Protein AF-A0A9W5W7N1-F1 (afdb_monomer)

Sequence (192 aa):
IYFQFLADGRPEPLEGVFRHNEDDMLSLACLAIRFGLLLGGALGGSRLPYPREAEELLRTGLWLERMGNAGEAEALFERLCGSEPDASWCMPLAARDKKCGNWERAVLLWHKVALATERSPLASGEAHIELAIYYEHRAKDYGTALLHAERAMELALARNGLYRNDPKRRAVAEAIRKRTERLKKKTGRKLI

Solvent-accessible surface area (backbone atoms only — not comparable to full-atom values): 10426 Å² total; per-residue (Å²): 94,72,71,49,28,76,72,71,72,52,63,75,73,46,51,65,56,53,54,49,52,50,54,49,53,52,50,50,51,53,48,53,51,52,51,49,37,56,76,67,70,37,66,64,35,97,90,32,63,67,69,86,50,62,65,55,24,51,55,51,17,57,50,31,42,74,71,67,40,49,69,67,14,47,60,28,50,58,67,39,62,85,58,82,79,53,60,94,53,24,62,67,52,20,55,48,28,48,74,76,64,40,49,70,61,16,50,55,32,28,50,52,32,40,62,61,34,73,81,35,69,74,38,78,32,60,34,24,47,52,48,16,49,43,22,49,72,73,70,61,37,43,66,64,12,31,55,26,24,49,52,22,44,53,26,44,55,59,41,43,80,82,51,76,81,47,66,69,59,51,53,50,48,50,54,37,48,58,48,33,57,53,32,30,62,75,62,71,45,77,90,125

Nearest PDB structures (foldseek):
  4hot-assembly1_A  TM=5.008E-01  e=2.832E-02  Homo sapiens
  3uq3-assembly1_A  TM=5.994E-01  e=2.909E-01  Saccharomyces cerevisiae S288C
  8c6j-assembly1_S  TM=4.578E-01  e=1.275E-01  Homo sapiens
  6c6k-assembly2_B  TM=4.579E-01  e=2.174E-01  Homo sapiens

InterPro domains:
  IPR011990 Tetratricopeptide-like helical domain superfamily [G3DSA:1.25.40.10] (48-190)
  IPR011990 Tetratricopeptide-like helical domain superfamily [SSF48452] (50-156)

Organism: NCBI:txid1380763

Foldseek 3Di:
DVVVCVVPVDCVVCPVVVVVVVVVVVVVVVVVVLVVCLQVVVECHPVHDHDPDLQCLLVSLVVCVVVVNNVSSVVSVVVNVPPDDDLVCLQSVLVVCVVVVVNVSSLVSLVNNVVVCVVPLQDQLVSLQVQLVCCVPPVVPLVSSLVSLVVNLSSLVSNCVPCVPDPVSVVVNVVSVVSNVVSCVVVVNDDD

Structure (mmCIF, N/CA/C/O backbone):
data_AF-A0A9W5W7N1-F1
#
_entry.id   AF-A0A9W5W7N1-F1
#
loop_
_atom_site.group_PDB
_atom_site.id
_atom_site.type_symbol
_atom_site.label_atom_id
_atom_site.label_alt_id
_atom_site.label_comp_id
_atom_site.label_asym_id
_atom_site.label_entity_id
_atom_site.label_seq_id
_atom_site.pdbx_PDB_ins_code
_atom_site.Cartn_x
_atom_site.Cartn_y
_atom_site.Cartn_z
_atom_site.occupancy
_atom_site.B_iso_or_equiv
_atom_site.auth_seq_id
_atom_site.auth_comp_id
_atom_site.auth_asym_id
_atom_site.auth_atom_id
_atom_site.pdbx_PDB_model_num
ATOM 1 N N . ILE A 1 1 ? 36.676 5.229 -14.934 1.00 76.81 1 ILE A N 1
ATOM 2 C CA . ILE A 1 1 ? 36.328 4.987 -16.353 1.00 76.81 1 ILE A CA 1
ATOM 3 C C . ILE A 1 1 ? 36.356 6.291 -17.154 1.00 76.81 1 ILE A C 1
ATOM 5 O O . ILE A 1 1 ? 37.322 6.490 -17.869 1.00 76.81 1 ILE A O 1
ATOM 9 N N . TYR A 1 2 ? 35.415 7.230 -16.979 1.00 79.94 2 TYR A N 1
ATOM 10 C CA . TYR A 1 2 ? 35.414 8.492 -17.751 1.00 79.94 2 TYR A CA 1
ATOM 11 C C . TYR A 1 2 ? 36.680 9.353 -17.565 1.00 79.94 2 TYR A C 1
ATOM 13 O O . TYR A 1 2 ? 37.324 9.723 -18.538 1.00 79.94 2 TYR A O 1
ATOM 21 N N . PHE A 1 3 ? 37.113 9.592 -16.322 1.00 83.50 3 PHE A N 1
ATOM 22 C CA . PHE A 1 3 ? 38.366 10.319 -16.053 1.00 83.50 3 PHE A CA 1
ATOM 23 C C . PHE A 1 3 ? 39.628 9.573 -16.500 1.00 83.50 3 PHE A C 1
ATOM 25 O O . PHE A 1 3 ? 40.65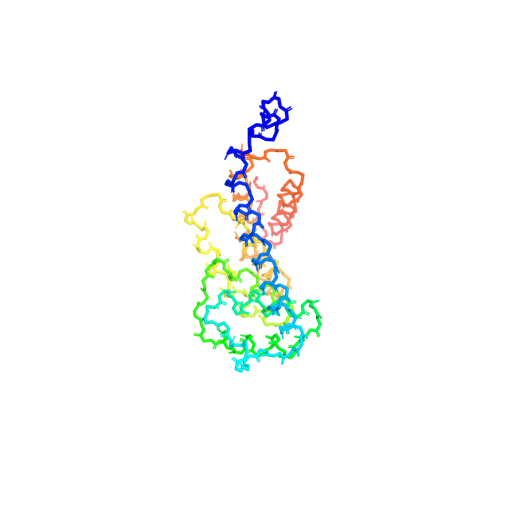4 10.201 -16.718 1.00 83.50 3 PHE A O 1
ATOM 32 N N . GLN A 1 4 ? 39.547 8.248 -16.636 1.00 80.12 4 GLN A N 1
ATOM 33 C CA . GLN A 1 4 ? 40.655 7.439 -17.134 1.00 80.12 4 GLN A CA 1
ATOM 34 C C . GLN A 1 4 ? 40.793 7.634 -18.645 1.00 80.12 4 GLN A C 1
ATOM 36 O O . GLN A 1 4 ? 41.858 8.041 -19.081 1.00 80.12 4 GLN A O 1
ATOM 41 N N . PHE A 1 5 ? 39.686 7.536 -19.390 1.00 83.69 5 PHE A N 1
ATOM 42 C CA . PHE A 1 5 ? 39.627 7.905 -20.808 1.00 83.69 5 PHE A CA 1
ATOM 43 C C . PHE A 1 5 ? 40.103 9.343 -21.071 1.00 83.69 5 PHE A C 1
ATOM 45 O O . PHE A 1 5 ? 40.870 9.574 -21.998 1.00 83.69 5 PHE A O 1
ATOM 52 N N . LEU A 1 6 ? 39.697 10.319 -20.248 1.00 85.12 6 LEU A N 1
ATOM 53 C CA . LEU A 1 6 ? 40.175 11.702 -20.392 1.00 85.12 6 LEU A CA 1
ATOM 54 C C . LEU A 1 6 ? 41.683 11.853 -20.140 1.00 85.12 6 LEU A C 1
ATOM 56 O O . LEU A 1 6 ? 42.286 12.796 -20.644 1.00 85.12 6 LEU A O 1
ATOM 60 N N . ALA A 1 7 ? 42.277 10.963 -19.343 1.00 85.00 7 ALA A N 1
ATOM 61 C CA . ALA A 1 7 ? 43.687 11.015 -18.983 1.00 85.00 7 ALA A CA 1
ATOM 62 C C . ALA A 1 7 ? 44.590 10.261 -19.972 1.00 85.00 7 ALA A C 1
ATOM 64 O O . ALA A 1 7 ? 45.691 10.728 -20.250 1.00 85.00 7 ALA A O 1
ATOM 65 N N . ASP A 1 8 ? 44.154 9.108 -20.491 1.00 88.81 8 ASP A N 1
ATOM 66 C CA . ASP A 1 8 ? 44.971 8.232 -21.344 1.00 88.81 8 ASP A CA 1
ATOM 67 C C . ASP A 1 8 ? 44.486 8.121 -22.802 1.00 88.81 8 ASP A C 1
ATOM 69 O O . ASP A 1 8 ? 45.191 7.553 -23.638 1.00 88.81 8 ASP A O 1
ATOM 73 N N . GLY A 1 9 ? 43.318 8.687 -23.127 1.00 86.12 9 GLY A N 1
ATOM 74 C CA . GLY A 1 9 ? 42.720 8.686 -24.465 1.00 86.12 9 GLY A CA 1
ATOM 75 C C . GLY A 1 9 ? 42.200 7.325 -24.931 1.00 86.12 9 GLY A C 1
ATOM 76 O O . GLY A 1 9 ? 41.816 7.197 -26.093 1.00 86.12 9 GLY A O 1
ATOM 77 N N . ARG A 1 10 ? 42.195 6.304 -24.064 1.00 86.44 10 ARG A N 1
ATOM 78 C CA . ARG A 1 10 ? 41.854 4.921 -24.419 1.00 86.44 10 ARG A CA 1
ATOM 79 C C . ARG A 1 10 ? 40.361 4.656 -24.217 1.00 86.44 10 ARG A C 1
ATOM 81 O O . ARG A 1 10 ? 39.885 4.728 -23.081 1.00 86.44 10 ARG A O 1
ATOM 88 N N . PRO A 1 11 ? 39.582 4.404 -25.285 1.00 84.56 11 PRO A N 1
ATOM 89 C CA . PRO A 1 11 ? 38.131 4.270 -25.184 1.00 84.56 11 PRO A CA 1
ATOM 90 C C . PRO A 1 11 ? 37.668 2.878 -24.732 1.00 84.56 11 PRO A C 1
ATOM 92 O O . PRO A 1 11 ? 36.501 2.723 -24.383 1.00 84.56 11 PRO A O 1
ATOM 95 N N . GLU A 1 12 ? 38.541 1.870 -24.703 1.00 87.12 12 GLU A N 1
ATOM 96 C CA . GLU A 1 12 ? 38.204 0.477 -24.376 1.00 87.12 12 GLU A CA 1
ATOM 97 C C . GLU A 1 12 ? 37.456 0.325 -23.033 1.00 87.12 12 GLU A C 1
ATOM 99 O O . GLU A 1 12 ? 36.471 -0.412 -22.978 1.00 87.12 12 GLU A O 1
ATOM 104 N N . PRO A 1 13 ? 37.801 1.060 -21.954 1.00 83.44 13 PRO A N 1
ATOM 105 C CA . PRO A 1 13 ? 37.049 1.000 -20.701 1.00 83.44 13 PRO A CA 1
ATOM 106 C C . PRO A 1 13 ? 35.620 1.569 -20.790 1.00 83.44 13 PRO A C 1
ATOM 108 O O . PRO A 1 13 ? 34.802 1.279 -19.915 1.00 83.44 13 PRO A O 1
ATOM 111 N N . LEU A 1 14 ? 35.308 2.399 -21.796 1.00 88.06 14 LEU A N 1
ATOM 112 C CA . LEU A 1 14 ? 33.984 3.006 -21.984 1.00 88.06 14 LEU A CA 1
ATOM 113 C C . LEU A 1 14 ? 33.011 2.113 -22.756 1.00 88.06 14 LEU A C 1
ATOM 115 O O . LEU A 1 14 ? 31.810 2.367 -22.703 1.00 88.06 14 LEU A O 1
ATOM 119 N N . GLU A 1 15 ? 33.481 1.071 -23.442 1.00 89.12 15 GLU A N 1
ATOM 120 C CA . GLU A 1 15 ? 32.625 0.220 -24.277 1.00 89.12 15 GLU A CA 1
ATOM 121 C C . GLU A 1 15 ? 31.441 -0.362 -23.486 1.00 89.12 15 GLU A C 1
ATOM 123 O O . GLU A 1 15 ? 30.294 -0.276 -23.922 1.00 89.12 15 GLU A O 1
ATOM 128 N N . GLY A 1 16 ? 31.694 -0.870 -22.275 1.00 89.25 16 GLY A N 1
ATOM 129 C CA . GLY A 1 16 ? 30.637 -1.386 -21.399 1.00 89.25 16 GLY A CA 1
ATOM 130 C C . GLY A 1 16 ? 29.626 -0.319 -20.964 1.00 89.25 16 GLY A C 1
ATOM 131 O O . GLY A 1 16 ? 28.446 -0.621 -20.815 1.00 89.25 16 GLY A O 1
ATOM 132 N N . VAL A 1 17 ? 30.063 0.938 -20.817 1.00 90.44 17 VAL A N 1
ATOM 133 C CA . VAL A 1 17 ? 29.177 2.069 -20.495 1.00 90.44 17 VAL A CA 1
ATOM 134 C C . VAL A 1 17 ? 28.267 2.385 -21.680 1.00 90.44 17 VAL A C 1
ATOM 136 O O . VAL A 1 17 ? 27.073 2.590 -21.489 1.00 90.44 17 VAL A O 1
ATOM 139 N N . PHE A 1 18 ? 28.798 2.389 -22.905 1.00 90.88 18 PHE A N 1
ATOM 140 C CA . PHE A 1 18 ? 27.993 2.642 -24.100 1.00 90.88 18 PHE A CA 1
ATOM 141 C C . PHE A 1 18 ? 26.983 1.531 -24.376 1.00 90.88 18 PHE A C 1
ATOM 143 O O . PHE A 1 18 ? 25.835 1.848 -24.668 1.00 90.88 18 PHE A O 1
ATOM 150 N N . ARG A 1 19 ? 27.369 0.259 -24.214 1.00 92.81 19 ARG A N 1
ATOM 151 C CA . ARG A 1 19 ? 26.432 -0.869 -24.348 1.00 92.81 19 ARG A CA 1
ATOM 152 C C . ARG A 1 19 ? 25.303 -0.792 -23.322 1.00 92.81 19 ARG A C 1
ATOM 154 O O . ARG A 1 19 ? 24.144 -0.940 -23.677 1.00 92.81 19 ARG A O 1
ATOM 161 N N . HIS A 1 20 ? 25.627 -0.485 -22.065 1.00 93.94 20 HIS A N 1
ATOM 162 C CA . HIS A 1 20 ? 24.597 -0.299 -21.045 1.00 93.94 20 HIS A CA 1
ATOM 163 C C . HIS A 1 20 ? 23.668 0.880 -21.369 1.00 93.94 20 HIS A C 1
ATOM 165 O O . HIS A 1 20 ? 22.453 0.744 -21.277 1.00 93.94 20 HIS A O 1
ATOM 171 N N . ASN A 1 21 ? 24.224 2.010 -21.816 1.00 93.75 21 ASN A N 1
ATOM 172 C CA . ASN A 1 21 ? 23.421 3.161 -22.230 1.00 93.75 21 ASN A CA 1
ATOM 173 C C . ASN A 1 21 ? 22.517 2.839 -23.430 1.00 93.75 21 ASN A C 1
ATOM 175 O O . ASN A 1 21 ? 21.414 3.372 -23.520 1.00 93.75 21 ASN A O 1
ATOM 179 N N . GLU A 1 22 ? 22.974 2.001 -24.363 1.00 96.06 22 GLU A N 1
ATOM 180 C CA . GLU A 1 22 ? 22.161 1.521 -25.482 1.00 96.06 22 GLU A CA 1
ATOM 181 C C . GLU A 1 22 ? 20.956 0.715 -24.979 1.00 96.06 22 GLU A C 1
ATOM 183 O O . GLU A 1 22 ? 19.818 1.047 -25.322 1.00 96.06 22 GLU A O 1
ATOM 188 N N . ASP A 1 23 ? 21.185 -0.261 -24.096 1.00 96.19 23 ASP A N 1
ATOM 189 C CA . ASP A 1 23 ? 20.120 -1.054 -23.471 1.00 96.19 23 ASP A CA 1
ATOM 190 C C . ASP A 1 23 ? 19.136 -0.176 -22.677 1.00 96.19 23 ASP A C 1
ATOM 192 O O . ASP A 1 23 ? 17.917 -0.376 -22.744 1.00 96.19 23 ASP A O 1
ATOM 196 N N . ASP A 1 24 ? 19.638 0.835 -21.965 1.00 97.31 24 ASP A N 1
ATOM 197 C CA . ASP A 1 24 ? 18.821 1.789 -21.213 1.00 97.31 24 ASP A CA 1
ATOM 198 C C . ASP A 1 24 ? 17.955 2.651 -22.142 1.00 97.31 24 ASP A C 1
ATOM 200 O O . ASP A 1 24 ? 16.758 2.825 -21.895 1.00 97.31 24 ASP A O 1
ATOM 204 N N . MET A 1 25 ? 18.517 3.164 -23.242 1.00 97.00 25 MET A N 1
ATOM 205 C CA . MET A 1 25 ? 17.764 3.935 -24.239 1.00 97.00 25 MET A CA 1
ATOM 206 C C . MET A 1 25 ? 16.667 3.089 -24.891 1.00 97.00 25 MET A C 1
ATOM 208 O O . MET A 1 25 ? 15.534 3.559 -25.036 1.00 97.00 25 MET A O 1
ATOM 212 N N . LEU A 1 26 ? 16.971 1.836 -25.240 1.00 97.38 26 LEU A N 1
ATOM 213 C CA . LEU A 1 26 ? 15.989 0.898 -25.787 1.00 97.38 26 LEU A CA 1
ATOM 214 C C . LEU A 1 26 ? 14.890 0.581 -24.766 1.00 97.38 26 LEU A C 1
ATOM 216 O O . LEU A 1 26 ? 13.704 0.601 -25.103 1.00 97.38 26 LEU A O 1
ATOM 220 N N . SER A 1 27 ? 15.259 0.354 -23.507 1.00 97.00 27 SER A N 1
ATOM 221 C CA . SER A 1 27 ? 14.310 0.091 -22.422 1.00 97.00 27 SER A CA 1
ATOM 222 C C . SER A 1 27 ? 13.384 1.286 -22.178 1.00 97.00 27 SER A C 1
ATOM 224 O O . SER A 1 27 ? 12.169 1.112 -22.055 1.00 97.00 27 SER A O 1
ATOM 226 N N . LEU A 1 28 ? 13.918 2.511 -22.184 1.00 97.38 28 LEU A N 1
ATOM 227 C CA . LEU A 1 28 ? 13.130 3.740 -22.062 1.00 97.38 28 LEU A CA 1
ATOM 228 C C . LEU A 1 28 ? 12.183 3.941 -23.248 1.00 97.38 28 LEU A C 1
ATOM 230 O O . LEU A 1 28 ? 11.021 4.293 -23.036 1.00 97.38 28 LEU A O 1
ATOM 234 N N . ALA A 1 29 ? 12.633 3.679 -24.478 1.00 97.81 29 ALA A N 1
ATOM 235 C CA . ALA A 1 29 ? 11.779 3.748 -25.663 1.00 97.81 29 ALA A CA 1
ATOM 236 C C . ALA A 1 29 ? 10.626 2.730 -25.585 1.00 97.81 29 ALA A C 1
ATOM 238 O O . ALA A 1 29 ? 9.465 3.087 -25.798 1.00 97.81 29 ALA A O 1
ATOM 239 N N . CYS A 1 30 ? 10.918 1.486 -25.195 1.00 96.12 30 CYS A N 1
ATOM 240 C CA . CYS A 1 30 ? 9.912 0.445 -24.982 1.00 96.12 30 CYS A CA 1
ATOM 241 C C . CYS A 1 30 ? 8.894 0.832 -23.899 1.00 96.12 30 CYS A C 1
ATOM 243 O O . CYS A 1 30 ? 7.687 0.678 -24.100 1.00 96.12 30 CYS A O 1
ATOM 245 N N . LEU A 1 31 ? 9.356 1.373 -22.767 1.00 95.31 31 LEU A N 1
ATOM 246 C CA . LEU A 1 31 ? 8.481 1.853 -21.695 1.00 95.31 31 LEU A CA 1
ATOM 247 C C . LEU A 1 31 ? 7.613 3.029 -22.150 1.00 95.31 31 LEU A C 1
ATOM 249 O O . LEU A 1 31 ? 6.417 3.039 -21.866 1.00 95.31 31 LEU A O 1
ATOM 253 N N . ALA A 1 32 ? 8.177 3.986 -22.890 1.00 96.81 32 ALA A N 1
ATOM 254 C CA . ALA A 1 32 ? 7.430 5.118 -23.431 1.00 96.81 32 ALA A CA 1
ATOM 255 C C . ALA A 1 32 ? 6.307 4.652 -24.369 1.00 96.81 32 ALA A C 1
ATOM 257 O O . ALA A 1 32 ? 5.167 5.100 -24.234 1.00 96.81 32 ALA A O 1
ATOM 258 N N . ILE A 1 33 ? 6.595 3.695 -25.258 1.00 96.06 33 ILE A N 1
ATOM 259 C CA . ILE A 1 33 ? 5.587 3.078 -26.132 1.00 96.06 33 ILE A CA 1
ATOM 260 C C . ILE A 1 33 ? 4.523 2.356 -25.296 1.00 96.06 33 ILE A C 1
ATOM 262 O O . ILE A 1 33 ? 3.330 2.570 -25.511 1.00 96.06 33 ILE A O 1
ATOM 266 N N . ARG A 1 34 ? 4.925 1.538 -24.312 1.00 93.81 34 ARG A N 1
ATOM 267 C CA . ARG A 1 34 ? 3.989 0.797 -23.449 1.00 93.81 34 ARG A CA 1
ATOM 268 C C . ARG A 1 34 ? 3.062 1.735 -22.675 1.00 93.81 34 ARG A C 1
ATOM 270 O O . ARG A 1 34 ? 1.856 1.500 -22.652 1.00 93.81 34 ARG A O 1
ATOM 277 N N . PHE A 1 35 ? 3.585 2.807 -22.082 1.00 94.19 35 PHE A N 1
ATOM 278 C CA . PHE A 1 35 ? 2.765 3.799 -21.382 1.00 94.19 35 PHE A CA 1
ATOM 279 C C . PHE A 1 35 ? 1.872 4.595 -22.331 1.00 94.19 35 PHE A C 1
ATOM 281 O O . PHE A 1 35 ? 0.719 4.848 -21.989 1.00 94.19 35 PHE A O 1
ATOM 288 N N . GLY A 1 36 ? 2.358 4.937 -23.527 1.00 95.00 36 GLY A N 1
ATOM 289 C CA . GLY A 1 36 ? 1.539 5.562 -24.565 1.00 95.00 36 GLY A CA 1
ATOM 290 C C . GLY A 1 36 ? 0.345 4.690 -24.959 1.00 95.00 36 GLY A C 1
ATOM 291 O O . GLY A 1 36 ? -0.773 5.186 -25.044 1.00 95.00 36 GLY A O 1
ATOM 292 N N . LEU A 1 37 ? 0.556 3.380 -25.117 1.00 95.25 37 LEU A N 1
ATOM 293 C CA . LEU A 1 37 ? -0.514 2.417 -25.395 1.00 95.25 37 LEU A CA 1
ATOM 294 C C . LEU A 1 37 ? -1.502 2.282 -24.227 1.00 95.25 37 LEU A C 1
ATOM 296 O O . LEU A 1 37 ? -2.709 2.277 -24.456 1.00 95.25 37 LEU A O 1
ATOM 300 N N . LEU A 1 38 ? -1.011 2.212 -22.984 1.00 94.38 38 LEU A N 1
ATOM 301 C CA . LEU A 1 38 ? -1.859 2.166 -21.786 1.00 94.38 38 LEU A CA 1
ATOM 302 C C . LEU A 1 38 ? -2.752 3.410 -21.669 1.00 94.38 38 LEU A C 1
ATOM 304 O O . LEU A 1 38 ? -3.955 3.297 -21.454 1.00 94.38 38 LEU A O 1
ATOM 308 N N . LEU A 1 39 ? -2.172 4.602 -21.828 1.00 94.00 39 LEU A N 1
ATOM 309 C CA . LEU A 1 39 ? -2.912 5.865 -21.748 1.00 94.00 39 LEU A CA 1
ATOM 310 C C . LEU A 1 39 ? -3.827 6.080 -22.958 1.00 94.00 39 LEU A C 1
ATOM 312 O O . LEU A 1 39 ? -4.857 6.731 -22.828 1.00 94.00 39 LEU A O 1
ATOM 316 N N . GLY A 1 40 ? -3.472 5.509 -24.109 1.00 93.31 40 GLY A N 1
ATOM 317 C CA . GLY A 1 40 ? -4.266 5.534 -25.334 1.00 93.31 40 GLY A CA 1
ATOM 318 C C . GLY A 1 40 ? -5.409 4.515 -25.388 1.00 93.31 40 GLY A C 1
ATOM 319 O O . GLY A 1 40 ? -6.033 4.402 -26.4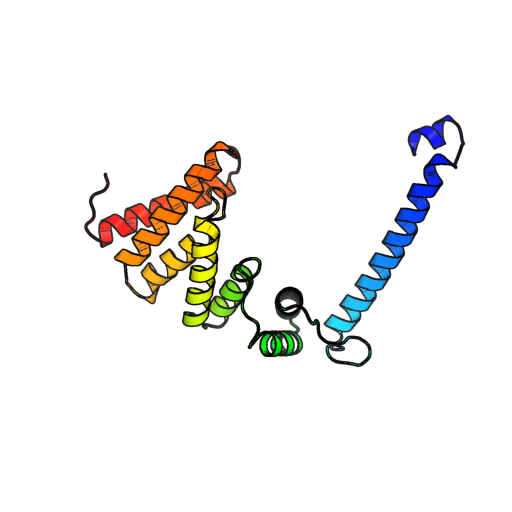39 1.00 93.31 40 GLY A O 1
ATOM 320 N N . GLY A 1 41 ? -5.673 3.764 -24.311 1.00 91.62 41 GLY A N 1
ATOM 321 C CA . GLY A 1 41 ? -6.785 2.805 -24.249 1.00 91.62 41 GLY A CA 1
ATOM 322 C C . GLY A 1 41 ? -6.586 1.555 -25.114 1.00 91.62 41 GLY A C 1
ATOM 323 O O . GLY A 1 41 ? -7.530 1.025 -25.693 1.00 91.62 41 GLY A O 1
ATOM 324 N N . ALA A 1 42 ? -5.337 1.109 -25.287 1.00 92.56 42 ALA A N 1
ATOM 325 C CA . ALA A 1 42 ? -5.021 -0.087 -26.075 1.00 92.56 42 ALA A CA 1
ATOM 326 C C . ALA A 1 42 ? -5.008 -1.385 -25.243 1.00 92.56 42 ALA A C 1
ATOM 328 O O . ALA A 1 42 ? -4.646 -2.446 -25.763 1.00 92.56 42 ALA A O 1
ATOM 329 N N . LEU A 1 43 ? -5.328 -1.302 -23.950 1.00 94.06 43 LEU A N 1
ATOM 330 C CA . LEU A 1 43 ? -5.213 -2.407 -23.008 1.00 94.06 43 LEU A CA 1
ATOM 331 C C . LEU A 1 43 ? -6.243 -3.506 -23.321 1.00 94.06 43 LEU A C 1
ATOM 333 O O . LEU A 1 43 ? -7.404 -3.250 -23.616 1.00 94.06 43 LEU A O 1
ATOM 337 N N . GLY A 1 44 ? -5.792 -4.760 -23.298 1.00 89.88 44 GLY A N 1
ATOM 338 C CA . GLY A 1 44 ? -6.595 -5.908 -23.721 1.00 89.88 44 GLY A CA 1
ATOM 339 C C . GLY A 1 44 ? -6.628 -6.139 -25.233 1.00 89.88 44 GLY A C 1
ATOM 340 O O . GLY A 1 44 ? -7.177 -7.148 -25.675 1.00 89.88 44 GLY A O 1
ATOM 341 N N . GLY A 1 45 ? -6.020 -5.252 -26.025 1.00 91.19 45 GLY A N 1
ATOM 342 C CA . GLY A 1 45 ? -5.890 -5.395 -27.472 1.00 91.19 45 GLY A CA 1
ATOM 343 C C . GLY A 1 45 ? -4.698 -6.258 -27.899 1.00 91.19 45 GLY A C 1
ATOM 344 O O . GLY A 1 45 ? -3.841 -6.637 -27.102 1.00 91.19 45 GLY A O 1
ATOM 345 N N . SER A 1 46 ? -4.589 -6.514 -29.206 1.00 89.19 46 SER A N 1
ATOM 346 C CA . SER A 1 46 ? -3.500 -7.319 -29.792 1.00 89.19 46 SER A CA 1
ATOM 347 C C . SER A 1 46 ? -2.102 -6.736 -29.557 1.00 89.19 46 SER A C 1
ATOM 349 O O . SER A 1 46 ? -1.128 -7.480 -29.483 1.00 89.19 46 SER A O 1
ATOM 351 N N . ARG A 1 47 ? -2.001 -5.408 -29.431 1.00 89.75 47 ARG A N 1
ATOM 352 C CA . ARG A 1 47 ? -0.740 -4.693 -29.174 1.00 89.75 47 ARG A CA 1
ATOM 353 C C . ARG A 1 47 ? -0.369 -4.633 -27.695 1.00 89.75 47 ARG A C 1
ATOM 355 O O . ARG A 1 47 ? 0.800 -4.424 -27.383 1.00 89.75 47 ARG A O 1
ATOM 362 N N . LEU A 1 48 ? -1.343 -4.775 -26.798 1.00 93.56 48 LEU A N 1
ATOM 363 C CA . LEU A 1 48 ? -1.127 -4.679 -25.361 1.00 93.56 48 LEU A CA 1
ATOM 364 C C . LEU A 1 48 ? -2.111 -5.596 -24.620 1.00 93.56 48 LEU A C 1
ATOM 366 O O . LEU A 1 48 ? -3.170 -5.142 -24.183 1.00 93.56 48 LEU A O 1
ATOM 370 N N . PRO A 1 49 ? -1.784 -6.890 -24.470 1.00 93.62 49 PRO A N 1
ATOM 371 C CA . PRO A 1 49 ? -2.623 -7.803 -23.713 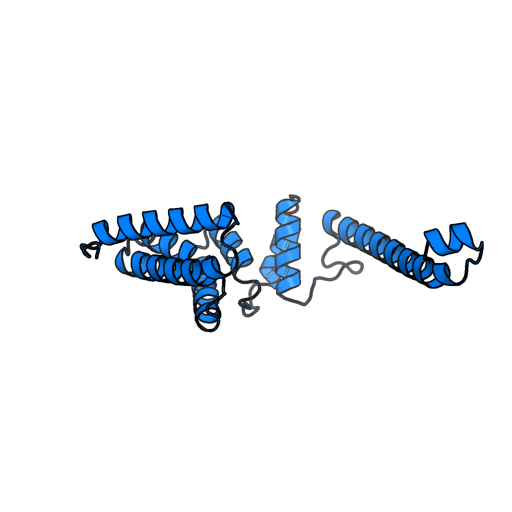1.00 93.62 49 PRO A CA 1
ATOM 372 C C . PRO A 1 49 ? -2.672 -7.395 -22.238 1.00 93.62 49 PRO A C 1
ATOM 374 O O . PRO A 1 49 ? -1.772 -6.721 -21.728 1.00 93.62 49 PRO A O 1
ATOM 377 N N . TYR A 1 50 ? -3.712 -7.845 -21.540 1.00 94.31 50 TYR A N 1
ATOM 378 C CA . TYR A 1 50 ? -3.795 -7.657 -20.096 1.00 94.31 50 TYR A CA 1
ATOM 379 C C . TYR A 1 50 ? -2.601 -8.309 -19.378 1.00 94.31 50 TYR A C 1
ATOM 381 O O . TYR A 1 50 ? -2.175 -9.405 -19.772 1.00 94.31 50 TYR A O 1
ATOM 389 N N . PRO A 1 51 ? -2.093 -7.680 -18.302 1.00 93.44 51 PRO A N 1
ATOM 390 C CA . PRO A 1 51 ? -1.184 -8.327 -17.368 1.00 93.44 51 PRO A CA 1
ATOM 391 C C . PRO A 1 51 ? -1.749 -9.651 -16.851 1.00 93.44 51 PRO A C 1
ATOM 393 O O . PRO A 1 51 ? -2.963 -9.811 -16.711 1.00 93.44 51 PRO A O 1
ATOM 396 N N . ARG A 1 52 ? -0.861 -10.602 -16.553 1.00 91.25 52 ARG A N 1
ATOM 397 C CA . ARG A 1 52 ? -1.245 -11.906 -15.982 1.00 91.25 52 ARG A CA 1
ATOM 398 C C . ARG A 1 52 ? -1.066 -11.957 -14.471 1.00 91.25 52 ARG A C 1
ATOM 400 O O . ARG A 1 52 ? -1.778 -12.692 -13.798 1.00 91.25 52 ARG A O 1
ATOM 407 N N . GLU A 1 53 ? -0.109 -11.198 -13.951 1.00 93.06 53 GLU A N 1
ATOM 408 C CA . GLU A 1 53 ? 0.210 -11.179 -12.529 1.00 93.06 53 GLU A CA 1
ATOM 409 C C . GLU A 1 53 ? -0.739 -10.250 -11.773 1.00 93.06 53 GLU A C 1
ATOM 411 O O . GLU A 1 53 ? -0.955 -9.103 -12.166 1.00 93.06 53 GLU A O 1
ATOM 416 N N . ALA A 1 54 ? -1.276 -10.733 -10.651 1.00 93.44 54 ALA A N 1
ATOM 417 C CA . ALA A 1 54 ? -2.210 -9.980 -9.815 1.00 93.44 54 ALA A CA 1
ATOM 418 C C . ALA A 1 54 ? -1.619 -8.648 -9.315 1.00 93.44 54 ALA A C 1
ATOM 420 O O . ALA A 1 54 ? -2.311 -7.629 -9.274 1.00 93.44 54 ALA A O 1
ATOM 421 N N . GLU A 1 55 ? -0.325 -8.631 -8.988 1.00 93.75 55 GLU A N 1
ATOM 422 C CA . GLU A 1 55 ? 0.356 -7.405 -8.573 1.00 93.75 55 GLU A CA 1
ATOM 423 C C . GLU A 1 55 ? 0.452 -6.385 -9.718 1.00 93.75 55 GLU A C 1
ATOM 425 O O . GLU A 1 55 ? 0.185 -5.200 -9.505 1.00 93.75 55 GLU A O 1
ATOM 430 N N . GLU A 1 56 ? 0.781 -6.826 -10.938 1.00 94.69 56 GLU A N 1
ATOM 431 C CA . GLU A 1 56 ? 0.836 -5.943 -12.109 1.00 94.69 56 GLU A CA 1
ATOM 432 C C . GLU A 1 56 ? -0.561 -5.425 -12.476 1.00 94.69 56 GLU A C 1
ATOM 434 O O . GLU A 1 56 ? -0.701 -4.231 -12.756 1.00 94.69 56 GLU A O 1
ATOM 439 N N . LEU A 1 57 ? -1.600 -6.270 -12.400 1.00 95.81 57 LEU A N 1
ATOM 440 C CA . LEU A 1 57 ? -3.000 -5.861 -12.574 1.00 95.81 57 LEU A CA 1
ATOM 441 C C . LEU A 1 57 ? -3.358 -4.727 -11.602 1.00 95.81 57 LEU A C 1
ATOM 443 O O . LEU A 1 57 ? -3.823 -3.667 -12.026 1.00 95.81 57 LEU A O 1
ATOM 447 N N . LEU A 1 58 ? -3.076 -4.911 -10.307 1.00 96.50 58 LEU A N 1
ATOM 448 C CA . LEU A 1 58 ? -3.357 -3.908 -9.282 1.00 96.50 58 LEU A CA 1
ATOM 449 C C . LEU A 1 58 ? -2.576 -2.612 -9.515 1.00 96.50 58 LEU A C 1
ATOM 451 O O . LEU A 1 58 ? -3.160 -1.529 -9.507 1.00 96.50 58 LEU A O 1
ATOM 455 N N . ARG A 1 59 ? -1.251 -2.694 -9.683 1.00 95.75 59 ARG A N 1
ATOM 456 C CA . ARG A 1 59 ? -0.393 -1.503 -9.784 1.00 95.75 59 ARG A CA 1
ATOM 457 C C . ARG A 1 59 ? -0.692 -0.702 -11.043 1.00 95.75 59 ARG A C 1
ATOM 459 O O . ARG A 1 59 ? -0.764 0.524 -10.966 1.00 95.75 59 ARG A O 1
ATOM 466 N N . THR A 1 60 ? -0.912 -1.385 -12.165 1.00 96.25 60 THR A N 1
ATOM 467 C CA . THR A 1 60 ? -1.311 -0.746 -13.424 1.00 96.25 60 THR A CA 1
ATOM 468 C C . THR A 1 60 ? -2.682 -0.094 -13.285 1.00 96.25 60 THR A C 1
ATOM 470 O O . THR A 1 60 ? -2.832 1.066 -13.661 1.00 96.25 60 THR A O 1
ATOM 473 N N . GLY A 1 61 ? -3.653 -0.780 -12.670 1.00 96.69 61 GLY A N 1
ATOM 474 C CA . GLY A 1 61 ? -4.992 -0.235 -12.435 1.00 96.69 61 GLY A CA 1
ATOM 475 C C . GLY A 1 61 ? -4.970 1.023 -11.569 1.00 96.69 61 GLY A C 1
ATOM 476 O O . GLY A 1 61 ? -5.524 2.050 -11.950 1.00 96.69 61 GLY A O 1
ATOM 477 N N . LEU A 1 62 ? -4.252 0.996 -10.441 1.00 97.00 62 LEU A N 1
ATOM 478 C CA . LEU A 1 62 ? -4.111 2.164 -9.560 1.00 97.00 62 LEU A CA 1
ATOM 479 C C . LEU A 1 62 ? -3.418 3.338 -10.258 1.00 97.00 62 LEU A C 1
ATOM 481 O O . LEU A 1 62 ? -3.755 4.500 -10.019 1.00 97.00 62 LEU A O 1
ATOM 485 N N . TRP A 1 63 ? -2.432 3.048 -11.108 1.00 96.88 63 TRP A N 1
ATOM 486 C CA . TRP A 1 63 ? -1.763 4.076 -11.892 1.00 96.88 63 TRP A CA 1
ATOM 487 C C . TRP A 1 63 ? -2.711 4.690 -12.927 1.00 96.88 63 TRP A C 1
ATOM 489 O O . TRP A 1 63 ? -2.810 5.912 -12.971 1.00 96.88 63 TRP A O 1
ATOM 499 N N . LEU A 1 64 ? -3.457 3.883 -13.687 1.00 96.69 64 LEU A N 1
ATOM 500 C CA . LEU A 1 64 ? -4.443 4.364 -14.663 1.00 96.69 64 LEU A CA 1
ATOM 501 C C . LEU A 1 64 ? -5.555 5.192 -14.009 1.00 96.69 64 LEU A C 1
ATOM 503 O O . LEU A 1 64 ? -5.882 6.266 -14.512 1.00 96.69 64 LEU A O 1
ATOM 507 N N . GLU A 1 65 ? -6.060 4.761 -12.850 1.00 95.50 65 GLU A N 1
ATOM 508 C CA . GLU A 1 65 ? -7.029 5.519 -12.047 1.00 95.50 65 GLU A CA 1
ATOM 509 C C . GLU A 1 65 ? -6.467 6.903 -11.678 1.00 95.50 65 GLU A C 1
ATOM 511 O O . GLU A 1 65 ? -7.135 7.922 -11.859 1.00 95.50 65 GLU A O 1
ATOM 516 N N . ARG A 1 66 ? -5.193 6.974 -11.256 1.00 95.69 66 ARG A N 1
ATOM 517 C CA . ARG A 1 66 ? -4.506 8.245 -10.964 1.00 95.69 66 ARG A CA 1
ATOM 518 C C . ARG A 1 66 ? -4.319 9.126 -12.204 1.00 95.69 66 ARG A C 1
ATOM 520 O O . ARG A 1 66 ? -4.294 10.346 -12.068 1.00 95.69 66 ARG A O 1
ATOM 527 N N . MET A 1 67 ? -4.171 8.528 -13.383 1.00 95.94 67 MET A N 1
ATOM 528 C CA . MET A 1 67 ? -4.044 9.242 -14.660 1.00 95.94 67 MET A CA 1
ATOM 529 C C . MET A 1 67 ? -5.409 9.624 -15.265 1.00 95.94 67 MET A C 1
ATOM 531 O O . MET A 1 67 ? -5.451 10.173 -16.362 1.00 95.94 67 MET A O 1
ATOM 535 N N . GLY A 1 68 ? -6.519 9.359 -14.564 1.00 94.75 68 GLY A N 1
ATOM 536 C CA . GLY A 1 68 ? -7.876 9.692 -15.007 1.00 94.75 68 GLY A CA 1
ATOM 537 C C . GLY A 1 68 ? -8.497 8.677 -15.970 1.00 94.75 68 GLY A C 1
ATOM 538 O O . GLY A 1 68 ? -9.613 8.891 -16.435 1.00 94.75 68 GLY A O 1
ATOM 539 N N . ASN A 1 69 ? -7.822 7.558 -16.247 1.00 95.25 69 ASN A N 1
ATOM 540 C CA . ASN A 1 69 ? -8.324 6.511 -17.132 1.00 95.25 69 ASN A CA 1
ATOM 541 C C . ASN A 1 69 ? -9.052 5.418 -16.329 1.00 95.25 69 ASN A C 1
ATOM 543 O O . ASN A 1 69 ? -8.598 4.280 -16.210 1.00 95.25 69 ASN A O 1
ATOM 547 N N . ALA A 1 70 ? -10.173 5.805 -15.716 1.00 92.38 70 ALA A N 1
ATOM 548 C CA . ALA A 1 70 ? -10.922 4.948 -14.797 1.00 92.38 70 ALA A CA 1
ATOM 549 C C . ALA A 1 70 ? -11.531 3.705 -15.475 1.00 92.38 70 ALA A C 1
ATOM 551 O O . ALA A 1 70 ? -11.620 2.662 -14.836 1.00 92.38 70 ALA A O 1
ATOM 552 N N . GLY A 1 71 ? -11.912 3.793 -16.756 1.00 93.56 71 GLY A N 1
ATOM 553 C CA . GLY A 1 71 ? -12.483 2.659 -17.493 1.00 93.56 71 GLY A CA 1
ATOM 554 C C . GLY A 1 71 ? -11.490 1.507 -17.655 1.00 93.56 71 GLY A C 1
ATOM 555 O O . GLY A 1 71 ? -11.798 0.369 -17.313 1.00 93.56 71 GLY A O 1
ATOM 556 N N . GLU A 1 72 ? -10.266 1.816 -18.090 1.00 94.81 72 GLU A N 1
ATOM 557 C CA . GLU A 1 72 ? -9.196 0.815 -18.208 1.00 94.81 72 GLU A CA 1
ATOM 558 C C . GLU A 1 72 ? -8.743 0.285 -16.844 1.00 94.81 72 GLU A C 1
ATOM 560 O O . GLU A 1 72 ? -8.420 -0.895 -16.695 1.00 94.81 72 GLU A O 1
ATOM 565 N N . ALA A 1 73 ? -8.745 1.148 -15.823 1.00 95.88 73 ALA A N 1
ATOM 566 C CA . ALA A 1 73 ? -8.452 0.734 -14.458 1.00 95.88 73 ALA A CA 1
ATOM 567 C C . ALA A 1 73 ? -9.475 -0.292 -13.944 1.00 95.88 73 ALA A C 1
ATOM 569 O O . ALA A 1 73 ? -9.079 -1.311 -13.378 1.00 95.88 73 ALA A O 1
ATOM 570 N N . GLU A 1 74 ? -10.772 -0.065 -14.173 1.00 94.50 74 GLU A N 1
ATOM 571 C CA . GLU A 1 74 ? -11.823 -0.975 -13.711 1.00 94.50 74 GLU A CA 1
ATOM 572 C C . GLU A 1 74 ? -11.718 -2.352 -14.373 1.00 94.50 74 GLU A C 1
ATOM 574 O O . GLU A 1 74 ? -11.760 -3.359 -13.669 1.00 94.50 74 GLU A O 1
ATOM 579 N N . ALA A 1 75 ? -11.423 -2.417 -15.676 1.00 94.31 75 ALA A N 1
ATOM 580 C CA . ALA A 1 75 ? -11.187 -3.687 -16.367 1.00 94.31 75 ALA A CA 1
ATOM 581 C C . ALA A 1 75 ? -10.039 -4.510 -15.740 1.00 94.31 75 ALA A C 1
ATOM 583 O O . ALA A 1 75 ? -10.080 -5.743 -15.715 1.00 94.31 75 ALA A O 1
ATOM 584 N N . LEU A 1 76 ? -9.004 -3.850 -15.207 1.00 96.06 76 LEU A N 1
ATOM 585 C CA . LEU A 1 76 ? -7.922 -4.525 -14.481 1.00 96.06 76 LEU A CA 1
ATOM 586 C C . LEU A 1 76 ? -8.367 -5.009 -13.101 1.00 96.06 76 LEU A C 1
ATOM 588 O O . LEU A 1 76 ? -7.996 -6.111 -12.692 1.00 96.06 76 LEU A O 1
ATOM 592 N N . PHE A 1 77 ? -9.165 -4.218 -12.384 1.00 94.00 77 PHE A N 1
ATOM 593 C CA . PHE A 1 77 ? -9.674 -4.602 -11.069 1.00 94.00 77 PHE A CA 1
ATOM 594 C C . PHE A 1 77 ? -10.699 -5.737 -11.146 1.00 94.00 77 PHE A C 1
ATOM 596 O O . PHE A 1 77 ? -10.670 -6.624 -10.296 1.00 94.00 77 PHE A O 1
ATOM 603 N N . GLU A 1 78 ? -11.532 -5.777 -12.185 1.00 93.19 78 GLU A N 1
ATOM 604 C CA . GLU A 1 78 ? -12.430 -6.903 -12.464 1.00 93.19 78 GLU A CA 1
ATOM 605 C C . GLU A 1 78 ? -11.652 -8.202 -12.685 1.00 93.19 78 GLU A C 1
ATOM 607 O O . GLU A 1 78 ? -12.018 -9.246 -12.156 1.00 93.19 78 GLU A O 1
ATOM 612 N N . ARG A 1 79 ? -10.529 -8.149 -13.407 1.00 93.88 79 ARG A N 1
ATOM 613 C CA . ARG A 1 79 ? -9.654 -9.318 -13.602 1.00 93.88 79 ARG A CA 1
ATOM 614 C C . ARG A 1 79 ? -8.914 -9.726 -12.338 1.00 93.88 79 ARG A C 1
ATOM 616 O O . ARG A 1 79 ? -8.592 -10.897 -12.159 1.00 93.88 79 ARG A O 1
ATOM 623 N N . LEU A 1 80 ? -8.638 -8.762 -11.467 1.00 93.38 80 LEU A N 1
ATOM 624 C CA . LEU A 1 80 ? -8.072 -9.027 -10.155 1.00 93.38 80 LEU A CA 1
ATOM 625 C C . LEU A 1 80 ? -9.088 -9.731 -9.237 1.00 93.38 80 LEU A C 1
ATOM 627 O O . LEU A 1 80 ? -8.679 -10.478 -8.345 1.00 93.38 80 LEU A O 1
ATOM 631 N N . CYS A 1 81 ? -10.398 -9.531 -9.442 1.00 84.56 81 CYS A N 1
ATOM 632 C CA . CYS A 1 81 ? -11.444 -10.240 -8.704 1.00 84.56 81 CYS A CA 1
ATOM 633 C C . CYS A 1 81 ? -11.365 -11.749 -8.990 1.00 84.56 81 CYS A C 1
ATOM 635 O O . CYS A 1 81 ? -11.661 -12.214 -10.085 1.00 84.56 81 CYS A O 1
ATOM 637 N N . GLY A 1 82 ? -10.948 -12.519 -7.983 1.00 78.88 82 GLY A N 1
ATOM 638 C CA . GLY A 1 82 ? -10.722 -13.967 -8.080 1.00 78.88 82 GLY A CA 1
ATOM 639 C C . GLY A 1 82 ? -9.263 -14.376 -7.866 1.00 78.88 82 GLY A C 1
ATOM 640 O O . GLY A 1 82 ? -8.996 -15.543 -7.597 1.00 78.88 82 GLY A O 1
ATOM 641 N N . SER A 1 83 ? -8.325 -13.425 -7.905 1.00 83.94 83 SER A N 1
ATOM 642 C CA . SER A 1 83 ? -6.950 -13.670 -7.469 1.00 83.94 83 SER A CA 1
ATOM 643 C C . SER A 1 83 ? -6.880 -13.691 -5.946 1.00 83.94 83 SER A C 1
ATOM 645 O O . SER A 1 83 ? -7.452 -12.823 -5.279 1.00 83.94 83 SER A O 1
ATOM 647 N N . GLU A 1 84 ? -6.153 -14.654 -5.382 1.00 84.56 84 GLU A N 1
ATOM 648 C CA . GLU A 1 84 ? -5.904 -14.666 -3.946 1.00 84.56 84 GLU A CA 1
ATOM 649 C C . GLU A 1 84 ? -4.902 -13.552 -3.583 1.00 84.56 84 GLU A C 1
ATOM 651 O O . GLU A 1 84 ? -3.808 -13.514 -4.151 1.00 84.56 84 GLU A O 1
ATOM 656 N N . PRO A 1 85 ? -5.235 -12.627 -2.660 1.00 81.25 85 PRO A N 1
ATOM 657 C CA . PRO A 1 85 ? -4.359 -11.496 -2.384 1.00 81.25 85 PRO A CA 1
ATOM 658 C C . PRO A 1 85 ? -3.039 -11.892 -1.730 1.00 81.25 85 PRO A C 1
ATOM 660 O O . PRO A 1 85 ? -3.075 -12.505 -0.670 1.00 81.25 85 PRO A O 1
ATOM 663 N N . ASP A 1 86 ? -1.886 -11.506 -2.276 1.00 83.44 86 ASP A N 1
ATOM 664 C CA . ASP A 1 86 ? -0.611 -11.629 -1.556 1.00 83.44 86 ASP A CA 1
ATOM 665 C C . ASP A 1 86 ? -0.443 -10.452 -0.585 1.00 83.44 86 ASP A C 1
ATOM 667 O O . ASP A 1 86 ? -0.828 -9.313 -0.879 1.00 83.44 86 ASP A O 1
ATOM 671 N N . ALA A 1 87 ? 0.143 -10.708 0.585 1.00 82.69 87 ALA A N 1
ATOM 672 C CA . ALA A 1 87 ? 0.422 -9.673 1.572 1.00 82.69 87 ALA A CA 1
ATOM 673 C C . ALA A 1 87 ? 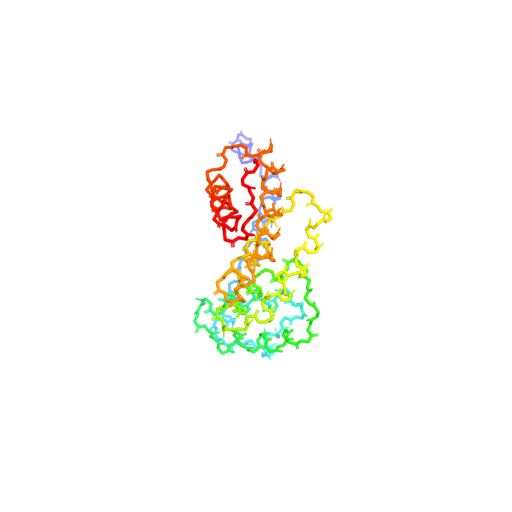1.278 -8.522 1.001 1.00 82.69 87 ALA A C 1
ATOM 675 O O . ALA A 1 87 ? 1.103 -7.382 1.438 1.00 82.69 87 ALA A O 1
ATOM 676 N N . SER A 1 88 ? 2.144 -8.785 0.010 1.00 83.88 88 SER A N 1
ATOM 677 C CA . SER A 1 88 ? 3.023 -7.789 -0.624 1.00 83.88 88 SER A CA 1
ATOM 678 C C . SER A 1 88 ? 2.268 -6.631 -1.292 1.00 83.88 88 SER A C 1
ATOM 680 O O . SER A 1 88 ? 2.781 -5.510 -1.350 1.00 83.88 88 SER A O 1
ATOM 682 N N . TRP A 1 89 ? 1.029 -6.864 -1.735 1.00 88.44 89 TRP A N 1
ATOM 683 C CA . TRP A 1 89 ? 0.205 -5.876 -2.437 1.00 88.44 89 TRP A CA 1
ATOM 684 C C . TRP A 1 89 ? -1.211 -5.707 -1.860 1.00 88.44 89 TRP A C 1
ATOM 686 O O . TRP A 1 89 ? -1.999 -4.901 -2.359 1.00 88.44 89 TRP A O 1
ATOM 696 N N . CYS A 1 90 ? -1.533 -6.366 -0.744 1.00 92.94 90 CYS A N 1
ATOM 697 C CA . CYS A 1 90 ? -2.799 -6.169 -0.028 1.00 92.94 90 CYS A CA 1
ATOM 698 C C . CYS A 1 90 ? -3.012 -4.722 0.446 1.00 92.94 90 CYS A C 1
ATOM 700 O O . CYS A 1 90 ? -4.130 -4.222 0.379 1.00 92.94 90 CYS A O 1
ATOM 702 N N . MET A 1 91 ? -1.964 -4.033 0.915 1.00 95.19 91 MET A N 1
ATOM 703 C CA . MET A 1 91 ? -2.082 -2.654 1.418 1.00 95.19 91 MET A CA 1
ATOM 704 C C . MET A 1 91 ? -2.610 -1.659 0.368 1.00 95.19 91 MET A C 1
ATOM 706 O O . MET A 1 91 ? -3.592 -0.970 0.660 1.00 95.19 91 MET A O 1
ATOM 710 N N . PRO A 1 92 ? -2.032 -1.564 -0.848 1.00 95.06 92 PRO A N 1
ATOM 711 C CA . PRO A 1 92 ? -2.570 -0.680 -1.879 1.00 95.06 92 PRO A CA 1
ATOM 712 C C . PRO A 1 92 ? -3.984 -1.073 -2.335 1.00 95.06 92 PRO A C 1
ATOM 714 O O . PRO A 1 92 ? -4.803 -0.181 -2.559 1.00 95.06 92 PRO A O 1
ATOM 717 N N . LEU A 1 93 ? -4.312 -2.370 -2.401 1.00 95.06 93 LEU A N 1
ATOM 718 C CA . LEU A 1 93 ? -5.677 -2.813 -2.711 1.00 95.06 93 LEU A CA 1
ATOM 719 C C . LEU A 1 93 ? -6.670 -2.397 -1.612 1.00 95.06 93 LEU A C 1
ATOM 721 O O . LEU A 1 93 ? -7.715 -1.831 -1.917 1.00 95.06 93 LEU A O 1
ATOM 725 N N . ALA A 1 94 ? -6.315 -2.577 -0.339 1.00 95.81 94 ALA A N 1
ATOM 726 C CA . ALA A 1 94 ? -7.151 -2.177 0.790 1.00 95.81 94 ALA A CA 1
ATOM 727 C C . ALA A 1 94 ? -7.372 -0.659 0.837 1.00 95.81 94 ALA A C 1
ATOM 729 O O . ALA A 1 94 ? -8.465 -0.189 1.154 1.00 95.81 94 ALA A O 1
ATOM 730 N N . ALA A 1 95 ? -6.349 0.128 0.487 1.00 96.00 95 ALA A N 1
ATOM 731 C CA . ALA A 1 95 ? -6.467 1.577 0.373 1.00 96.00 95 ALA A CA 1
ATOM 732 C C . ALA A 1 95 ? -7.446 1.989 -0.737 1.00 96.00 95 ALA A C 1
ATOM 734 O O . ALA A 1 95 ? -8.200 2.948 -0.552 1.00 96.00 95 ALA A O 1
ATOM 735 N N . ARG A 1 96 ? -7.466 1.265 -1.864 1.00 94.88 96 ARG A N 1
ATOM 736 C CA . ARG A 1 96 ? -8.466 1.465 -2.919 1.00 94.88 96 ARG A CA 1
ATOM 737 C C . ARG A 1 96 ? -9.860 1.074 -2.443 1.00 94.88 96 ARG A C 1
ATOM 739 O O . ARG A 1 96 ? -10.762 1.899 -2.517 1.00 94.88 96 ARG A O 1
ATOM 746 N N . ASP A 1 97 ? -10.024 -0.124 -1.889 1.00 94.81 97 ASP A N 1
ATOM 747 C CA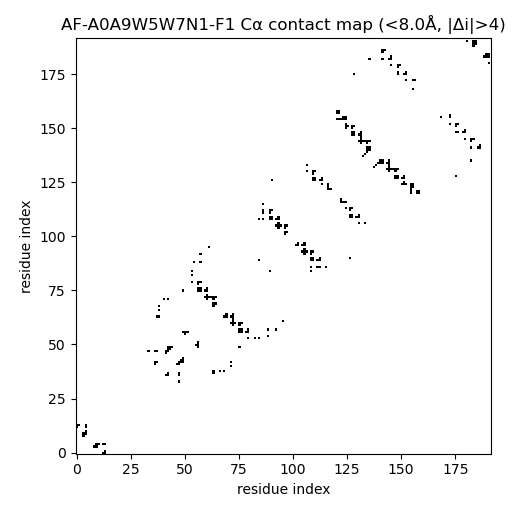 . ASP A 1 97 ? -11.314 -0.601 -1.378 1.00 94.81 97 ASP A CA 1
ATOM 748 C C . ASP A 1 97 ? -11.906 0.374 -0.354 1.00 94.81 97 ASP A C 1
ATOM 750 O O . ASP A 1 97 ? -13.074 0.747 -0.443 1.00 94.81 97 ASP A O 1
ATOM 754 N N . LYS A 1 98 ? -11.075 0.900 0.551 1.00 96.12 98 LYS A N 1
ATOM 755 C CA . L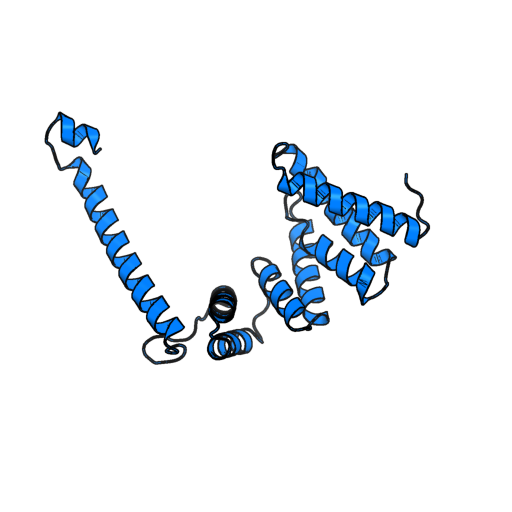YS A 1 98 ? -11.446 1.973 1.479 1.00 96.12 98 LYS A CA 1
ATOM 756 C C . LYS A 1 98 ? -11.972 3.223 0.762 1.00 96.12 98 LYS A C 1
ATOM 758 O O . LYS A 1 98 ? -12.984 3.776 1.195 1.00 96.12 98 LYS A O 1
ATOM 763 N N . LYS A 1 99 ? -11.307 3.684 -0.305 1.00 94.31 99 LYS A N 1
ATOM 764 C CA . LYS A 1 99 ? -11.746 4.848 -1.102 1.00 94.31 99 LYS A CA 1
ATOM 765 C C . LYS A 1 99 ? -13.066 4.587 -1.827 1.00 94.31 99 LYS A C 1
ATOM 767 O O . LYS A 1 99 ? -13.904 5.480 -1.864 1.00 94.31 99 LYS A O 1
ATOM 772 N N . CYS A 1 100 ? -13.262 3.376 -2.343 1.00 92.69 100 CYS A N 1
ATOM 773 C CA . CYS A 1 100 ? -14.495 2.952 -3.010 1.00 92.69 100 CYS A CA 1
ATOM 774 C C . CYS A 1 100 ? -15.645 2.649 -2.032 1.00 92.69 100 CYS A C 1
ATOM 776 O O . CYS A 1 100 ? -16.766 2.410 -2.463 1.00 92.69 100 CYS A O 1
ATOM 778 N N . GLY A 1 101 ? -15.392 2.658 -0.719 1.00 94.81 101 GLY A N 1
ATOM 779 C CA . GLY A 1 101 ? -16.395 2.338 0.297 1.00 94.81 101 GLY A CA 1
ATOM 780 C C . GLY A 1 101 ? -16.554 0.841 0.592 1.00 94.81 101 GLY A C 1
ATOM 781 O O . GLY A 1 101 ? -17.407 0.478 1.399 1.00 94.81 101 GLY A O 1
ATOM 782 N N . ASN A 1 102 ? -15.703 -0.018 0.031 1.00 95.06 102 ASN A N 1
ATOM 783 C CA . ASN A 1 102 ? -15.667 -1.467 0.254 1.00 95.06 102 ASN A CA 1
ATOM 784 C C . ASN A 1 102 ? -14.957 -1.810 1.576 1.00 95.06 102 ASN A C 1
ATOM 786 O O . ASN A 1 102 ? -13.928 -2.489 1.611 1.00 95.06 102 ASN A O 1
ATOM 790 N N . TRP A 1 103 ? -15.483 -1.303 2.691 1.00 96.00 103 TRP A N 1
ATOM 791 C CA . TRP A 1 103 ? -14.823 -1.393 3.996 1.00 96.00 103 TRP A CA 1
ATOM 792 C C . TRP A 1 103 ? -14.608 -2.823 4.480 1.00 96.00 103 TRP A C 1
ATOM 794 O O . TRP A 1 103 ? -13.563 -3.109 5.055 1.00 96.00 103 TRP A O 1
ATOM 804 N N . GLU A 1 104 ? -15.563 -3.717 4.238 1.00 95.25 104 GLU A N 1
ATOM 805 C CA . GLU A 1 104 ? -15.467 -5.121 4.651 1.00 95.25 104 GLU A CA 1
ATOM 806 C C . GLU A 1 104 ? -14.260 -5.806 4.003 1.00 95.25 104 GLU A C 1
ATOM 808 O O . GLU A 1 104 ? -13.431 -6.401 4.692 1.00 95.25 104 GLU A O 1
ATOM 813 N N . ARG A 1 105 ? -14.090 -5.626 2.687 1.00 94.56 105 ARG A N 1
ATOM 814 C CA . ARG A 1 105 ? -12.938 -6.155 1.950 1.00 94.56 105 ARG A CA 1
ATOM 815 C C . ARG A 1 105 ? -11.628 -5.515 2.409 1.00 94.56 105 ARG A C 1
ATOM 817 O O . ARG A 1 105 ? -10.653 -6.231 2.629 1.00 94.56 105 ARG A O 1
ATOM 824 N N . ALA A 1 106 ? -11.610 -4.197 2.625 1.00 96.94 106 ALA A N 1
ATOM 825 C CA . ALA A 1 106 ? -10.429 -3.502 3.138 1.00 96.94 106 ALA A CA 1
ATOM 826 C C . ALA A 1 106 ? -9.975 -4.061 4.500 1.00 96.94 106 ALA A C 1
ATOM 828 O O . ALA A 1 106 ? -8.785 -4.297 4.702 1.00 96.94 106 ALA A O 1
ATOM 829 N N . VAL A 1 107 ? -10.917 -4.346 5.406 1.00 97.69 107 VAL A N 1
ATOM 830 C CA . VAL A 1 107 ? -10.634 -4.936 6.725 1.00 97.69 107 VAL A CA 1
ATOM 831 C C . VAL A 1 107 ? -10.037 -6.336 6.603 1.00 97.69 107 VAL A C 1
ATOM 833 O O . VAL A 1 107 ? -9.049 -6.626 7.277 1.00 97.69 107 VAL A O 1
ATOM 836 N N . LEU A 1 108 ? -10.570 -7.187 5.719 1.00 95.62 108 LEU A N 1
ATOM 837 C CA . LEU A 1 108 ? -10.009 -8.521 5.470 1.00 95.62 108 LEU A CA 1
ATOM 838 C C . LEU A 1 108 ? -8.567 -8.447 4.947 1.00 95.62 108 LEU A C 1
ATOM 840 O O . LEU A 1 108 ? -7.698 -9.189 5.406 1.00 95.62 108 LEU A O 1
ATOM 844 N N . LEU A 1 109 ? -8.294 -7.521 4.025 1.00 95.56 109 LEU A N 1
ATOM 845 C CA . LEU A 1 109 ? -6.953 -7.307 3.480 1.00 95.56 109 LEU A CA 1
ATOM 846 C C . LEU A 1 109 ? -5.980 -6.784 4.542 1.00 95.56 109 LEU A C 1
ATOM 848 O O . LEU A 1 109 ? -4.852 -7.271 4.626 1.00 95.56 109 LEU A O 1
ATOM 852 N N . TRP A 1 110 ? -6.400 -5.838 5.389 1.00 97.31 110 TRP A N 1
ATOM 853 C CA . TRP A 1 110 ? -5.565 -5.373 6.498 1.00 97.31 110 TRP A CA 1
ATOM 854 C C . TRP A 1 110 ? -5.280 -6.488 7.503 1.00 97.31 110 TRP A C 1
ATOM 856 O O . TRP A 1 110 ? -4.141 -6.608 7.943 1.00 97.31 110 TRP A O 1
ATOM 866 N N . HIS A 1 111 ? -6.258 -7.335 7.835 1.00 95.88 111 HIS A N 1
ATOM 867 C CA . HIS A 1 111 ? -6.024 -8.501 8.695 1.00 95.88 111 HIS A CA 1
ATOM 868 C C . HIS A 1 111 ? -5.024 -9.477 8.072 1.00 95.88 111 HIS A C 1
ATOM 870 O O . HIS A 1 111 ? -4.113 -9.933 8.761 1.00 95.88 111 HIS A O 1
ATOM 876 N N . LYS A 1 112 ? -5.118 -9.741 6.761 1.00 93.44 112 LYS A N 1
ATOM 877 C CA . LYS A 1 112 ? -4.146 -10.588 6.049 1.00 93.44 112 LYS A CA 1
ATOM 878 C C . LYS A 1 112 ? -2.722 -10.033 6.158 1.00 93.44 112 LYS A C 1
ATOM 880 O O . LYS A 1 112 ? -1.791 -10.784 6.448 1.00 93.44 112 LYS A O 1
ATOM 885 N N . VAL A 1 113 ? -2.553 -8.719 5.993 1.00 93.88 113 VAL A N 1
ATOM 886 C CA . VAL A 1 113 ? -1.251 -8.058 6.181 1.00 93.88 113 VAL A CA 1
ATOM 887 C C . VAL A 1 113 ? -0.807 -8.135 7.640 1.00 93.88 113 VAL A C 1
ATOM 889 O O . VAL A 1 113 ? 0.322 -8.538 7.896 1.00 93.88 113 VAL A O 1
ATOM 892 N N . ALA A 1 114 ? -1.679 -7.810 8.597 1.00 93.69 114 ALA A N 1
ATOM 893 C CA . ALA A 1 114 ? -1.372 -7.852 10.027 1.00 93.69 114 ALA A CA 1
ATOM 894 C C . ALA A 1 114 ? -0.831 -9.232 10.449 1.00 93.69 114 ALA A C 1
ATOM 896 O O . ALA A 1 114 ? 0.264 -9.316 11.008 1.00 93.69 114 ALA A O 1
ATOM 897 N N . LEU A 1 115 ? -1.514 -10.312 10.058 1.00 91.25 115 LEU A N 1
ATOM 898 C CA . LEU A 1 115 ? -1.084 -11.691 10.316 1.00 91.25 115 LEU A CA 1
ATOM 899 C C . LEU A 1 115 ? 0.281 -12.018 9.691 1.00 91.25 115 LEU A C 1
ATOM 901 O O . LEU A 1 115 ? 1.114 -12.674 10.318 1.00 91.25 115 LEU A O 1
ATOM 905 N N . ALA A 1 116 ? 0.549 -11.547 8.470 1.00 87.31 116 ALA A N 1
ATOM 906 C CA . ALA A 1 116 ? 1.855 -11.729 7.837 1.00 87.31 116 ALA A CA 1
ATOM 907 C C . ALA A 1 116 ? 2.965 -10.964 8.584 1.00 87.31 116 ALA A C 1
ATOM 909 O O . ALA A 1 116 ? 4.084 -11.463 8.722 1.00 87.31 116 ALA A O 1
ATOM 910 N N . THR A 1 117 ? 2.655 -9.773 9.108 1.00 83.38 117 THR A N 1
ATOM 911 C CA . THR A 1 117 ? 3.618 -8.936 9.837 1.00 83.38 117 THR A CA 1
ATOM 912 C C . THR A 1 117 ? 3.962 -9.452 11.232 1.00 83.38 117 THR A C 1
ATOM 914 O O . THR A 1 117 ? 5.056 -9.172 11.716 1.00 83.38 117 THR A O 1
ATOM 917 N N . GLU A 1 118 ? 3.113 -10.266 11.864 1.00 77.75 118 GLU A N 1
ATOM 918 C CA . GLU A 1 118 ? 3.413 -10.856 13.179 1.00 77.75 118 GLU A CA 1
ATOM 919 C C . GLU A 1 118 ? 4.660 -11.747 13.177 1.00 77.75 118 GLU A C 1
ATOM 921 O O . GLU A 1 118 ? 5.322 -11.887 14.205 1.00 77.75 118 GLU A O 1
ATOM 926 N N . ARG A 1 119 ? 5.028 -12.288 12.012 1.00 76.38 119 ARG A N 1
ATOM 927 C CA . ARG A 1 119 ? 6.215 -13.133 11.824 1.00 76.38 119 ARG A CA 1
ATOM 928 C C . ARG A 1 119 ? 7.514 -12.338 11.659 1.00 76.38 119 ARG A C 1
ATOM 930 O O . ARG A 1 119 ? 8.583 -12.938 11.604 1.00 76.38 119 ARG A O 1
ATOM 937 N N . SER A 1 120 ? 7.444 -11.008 11.567 1.00 76.81 120 SER A N 1
ATOM 938 C CA . SER A 1 120 ? 8.602 -10.137 11.361 1.00 76.81 120 SER A CA 1
ATOM 939 C C . SER A 1 120 ? 8.539 -8.918 12.290 1.00 76.81 120 SER A C 1
ATOM 941 O O . SER A 1 120 ? 7.814 -7.962 12.013 1.00 76.81 120 SER A O 1
ATOM 943 N N . PRO A 1 121 ? 9.334 -8.887 13.377 1.00 66.12 121 PRO A N 1
ATOM 944 C CA . PRO A 1 121 ? 9.327 -7.792 14.357 1.00 66.12 121 PRO A CA 1
ATOM 945 C C . PRO A 1 121 ? 9.659 -6.405 13.778 1.00 66.12 121 PRO A C 1
ATOM 947 O O . PRO A 1 121 ? 9.404 -5.387 14.418 1.00 66.12 121 PRO A O 1
ATOM 950 N N . LEU A 1 122 ? 10.242 -6.355 12.574 1.00 70.19 122 LEU A N 1
ATOM 951 C CA . LEU A 1 122 ? 10.603 -5.125 11.861 1.00 70.19 122 LEU A CA 1
ATOM 952 C C . LEU A 1 122 ? 9.582 -4.711 10.793 1.00 70.19 122 LEU A C 1
ATOM 954 O O . LEU A 1 122 ? 9.808 -3.731 10.075 1.00 70.19 122 LEU A O 1
ATOM 958 N N . ALA A 1 123 ? 8.470 -5.434 10.676 1.00 78.44 123 ALA A N 1
ATOM 959 C CA . ALA A 1 123 ? 7.427 -5.137 9.712 1.00 78.44 123 ALA A CA 1
ATOM 960 C C . ALA A 1 123 ? 6.692 -3.816 10.005 1.00 78.44 123 ALA A C 1
ATOM 962 O O . ALA A 1 123 ? 6.757 -3.232 11.091 1.00 78.44 123 ALA A O 1
ATOM 963 N N . SER A 1 124 ? 5.996 -3.299 8.992 1.00 84.94 124 SER A N 1
ATOM 964 C CA . SER A 1 124 ? 5.204 -2.077 9.127 1.00 84.94 124 SER A CA 1
ATOM 965 C C . SER A 1 124 ? 3.941 -2.325 9.951 1.00 84.94 124 SER A C 1
ATOM 967 O O . SER A 1 124 ? 3.158 -3.207 9.623 1.00 84.94 124 SER A O 1
ATOM 969 N N . GLY A 1 125 ? 3.688 -1.494 10.966 1.00 90.88 125 GLY A N 1
ATOM 970 C CA . GLY A 1 125 ? 2.434 -1.516 11.730 1.00 90.88 125 GLY A CA 1
ATOM 971 C C . GLY A 1 125 ? 1.244 -0.869 11.009 1.00 90.88 125 GLY A C 1
ATOM 972 O O . GLY A 1 125 ? 0.206 -0.664 11.626 1.00 90.88 125 GLY A O 1
ATOM 973 N N . GLU A 1 126 ? 1.377 -0.505 9.731 1.00 93.44 126 GLU A N 1
ATOM 974 C CA . GLU A 1 126 ? 0.376 0.269 8.981 1.00 93.44 126 GLU A CA 1
ATOM 975 C C . GLU A 1 126 ? -0.995 -0.418 8.908 1.00 93.44 126 GLU A C 1
ATOM 977 O O . GLU A 1 126 ? -2.014 0.232 9.136 1.00 93.44 126 GLU A O 1
ATOM 982 N N . ALA A 1 127 ? -1.028 -1.737 8.699 1.00 95.62 127 ALA A N 1
ATOM 983 C CA . ALA A 1 127 ? -2.273 -2.504 8.709 1.00 95.62 127 ALA A CA 1
ATOM 984 C C . ALA A 1 127 ? -2.986 -2.435 10.071 1.00 95.62 127 ALA A C 1
ATOM 986 O O . ALA A 1 127 ? -4.188 -2.188 10.138 1.00 95.62 127 ALA A O 1
ATOM 987 N N . HIS A 1 128 ? -2.235 -2.560 11.171 1.00 96.50 128 HIS A N 1
ATOM 988 C CA . HIS A 1 128 ? -2.776 -2.395 12.521 1.00 96.50 128 HIS A CA 1
ATOM 989 C C . HIS A 1 128 ? -3.297 -0.969 12.766 1.00 96.50 128 HIS A C 1
ATOM 991 O O . HIS A 1 128 ? -4.308 -0.789 13.441 1.00 96.50 128 HIS A O 1
ATOM 997 N N . ILE A 1 129 ? -2.663 0.060 12.197 1.00 96.62 129 ILE A N 1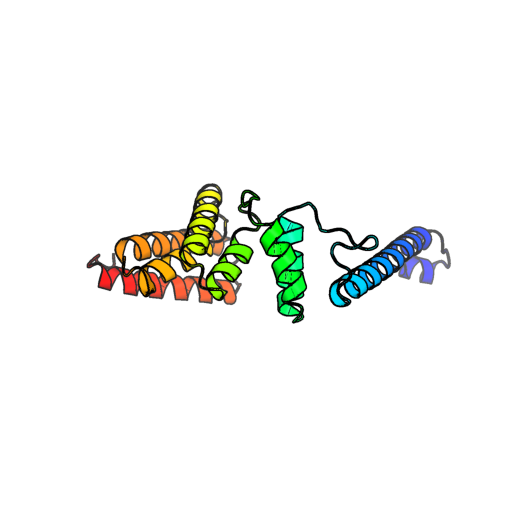
ATOM 998 C CA . ILE A 1 129 ? -3.149 1.442 12.311 1.00 96.62 129 ILE A CA 1
ATOM 999 C C . ILE A 1 129 ? -4.507 1.601 11.621 1.00 96.62 129 ILE A C 1
ATOM 1001 O O . ILE A 1 129 ? -5.421 2.173 12.216 1.00 96.62 129 ILE A O 1
ATOM 1005 N N . GLU A 1 130 ? -4.648 1.103 10.392 1.00 97.88 130 GLU A N 1
ATOM 1006 C CA . GLU A 1 130 ? -5.910 1.177 9.646 1.00 97.88 130 GLU A CA 1
ATOM 1007 C C . GLU A 1 130 ? -7.025 0.371 10.327 1.00 97.88 130 GLU A C 1
ATOM 1009 O O . GLU A 1 130 ? -8.136 0.882 10.490 1.00 97.88 130 GLU A O 1
ATOM 1014 N N . LEU A 1 131 ? -6.717 -0.823 10.848 1.00 98.12 131 LEU A N 1
ATOM 1015 C CA . LEU A 1 131 ? -7.656 -1.614 11.653 1.00 98.12 131 LEU A CA 1
ATOM 1016 C C . LEU A 1 131 ? -8.096 -0.860 12.913 1.00 98.12 131 LEU A C 1
ATOM 1018 O O . LEU A 1 131 ? -9.293 -0.761 13.184 1.00 98.12 131 LEU A O 1
ATOM 1022 N N . ALA A 1 132 ? -7.164 -0.249 13.650 1.00 97.94 132 ALA A N 1
ATOM 1023 C CA . ALA A 1 132 ? -7.499 0.551 14.827 1.00 97.94 132 ALA A CA 1
ATOM 1024 C C . ALA A 1 132 ? -8.429 1.730 14.483 1.00 97.94 132 ALA A C 1
ATOM 1026 O O . ALA A 1 132 ? -9.374 2.013 15.220 1.00 97.94 132 ALA A O 1
ATOM 1027 N N . ILE A 1 133 ? -8.192 2.405 13.352 1.00 97.12 133 ILE A N 1
ATOM 1028 C CA . ILE A 1 133 ? -9.046 3.499 12.864 1.00 97.12 133 ILE A CA 1
ATOM 1029 C C . ILE A 1 133 ? -10.441 2.978 12.510 1.00 97.12 133 ILE A C 1
ATOM 1031 O O . ILE A 1 133 ? -11.439 3.584 12.909 1.00 97.12 133 ILE A O 1
ATOM 1035 N N . TYR A 1 134 ? -10.525 1.866 11.779 1.00 98.12 134 TYR A N 1
ATOM 1036 C CA . TYR A 1 134 ? -11.796 1.269 11.384 1.00 98.12 134 TYR A CA 1
ATOM 1037 C C . TYR A 1 134 ? -12.642 0.888 12.603 1.00 98.12 134 TYR A C 1
ATOM 1039 O O . TYR A 1 134 ? -13.792 1.327 12.713 1.00 98.12 134 TYR A O 1
ATOM 1047 N N . TYR A 1 135 ? -12.065 0.139 13.545 1.00 98.06 135 TYR A N 1
ATOM 1048 C CA . TYR A 1 135 ? -12.792 -0.310 14.727 1.00 98.06 135 TYR A CA 1
ATOM 1049 C C . TYR A 1 135 ? -13.176 0.856 15.652 1.00 98.06 135 TYR A C 1
ATOM 1051 O O . TYR A 1 135 ? -14.283 0.865 16.187 1.00 98.06 135 TYR A O 1
ATOM 1059 N N . GLU A 1 136 ? -12.345 1.903 15.768 1.00 96.81 136 GLU A N 1
ATOM 1060 C CA . GLU A 1 136 ? -12.684 3.093 16.563 1.00 96.81 136 GLU A CA 1
ATOM 1061 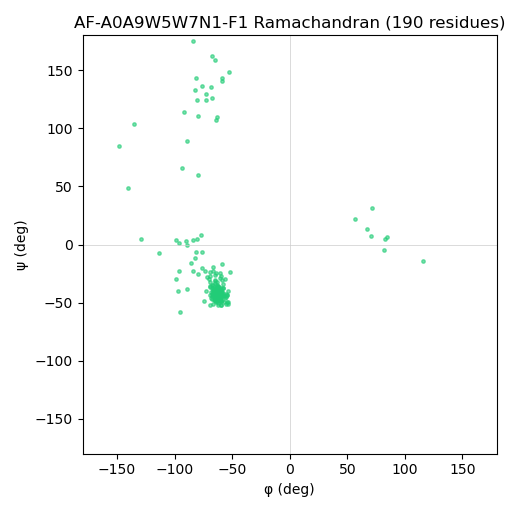C C . GLU A 1 136 ? -13.831 3.909 15.947 1.00 96.81 136 GLU A C 1
ATOM 1063 O O . GLU A 1 136 ? -14.733 4.372 16.656 1.00 96.81 136 GLU A O 1
ATOM 1068 N N . HIS A 1 137 ? -13.777 4.164 14.638 1.00 95.44 137 HIS A N 1
ATOM 1069 C CA . HIS A 1 137 ? -14.646 5.158 14.012 1.00 95.44 137 HIS A CA 1
ATOM 1070 C C . HIS A 1 137 ? -15.890 4.559 13.364 1.00 95.44 137 HIS A C 1
ATOM 1072 O O . HIS A 1 137 ? -16.955 5.166 13.503 1.00 95.44 137 HIS A O 1
ATOM 1078 N N . ARG A 1 138 ? -15.770 3.401 12.702 1.00 95.44 138 ARG A N 1
ATOM 1079 C CA . ARG A 1 138 ? -16.881 2.736 12.007 1.00 95.44 138 ARG A CA 1
ATOM 1080 C C . ARG A 1 138 ? -17.555 1.677 12.866 1.00 95.44 138 ARG A C 1
ATOM 1082 O O . ARG A 1 138 ? -18.744 1.811 13.117 1.00 95.44 138 ARG A O 1
ATOM 1089 N N . ALA A 1 139 ? -16.813 0.676 13.341 1.00 96.31 139 ALA A N 1
ATOM 1090 C CA . ALA A 1 139 ? -17.417 -0.436 14.084 1.00 96.31 139 ALA A CA 1
ATOM 1091 C C . ALA A 1 139 ? -17.792 -0.075 15.533 1.00 96.31 139 ALA A C 1
ATOM 1093 O O . ALA A 1 139 ? -18.605 -0.760 16.141 1.00 96.31 139 ALA A O 1
ATOM 1094 N N . LYS A 1 140 ? -17.196 0.992 16.089 1.00 96.12 140 LYS A N 1
ATOM 1095 C CA . LYS A 1 140 ? -17.328 1.396 17.504 1.00 96.12 140 LYS A CA 1
ATOM 1096 C C . LYS A 1 140 ? -16.913 0.305 18.500 1.00 96.12 140 LYS A C 1
ATOM 1098 O O . LYS A 1 140 ? -17.269 0.374 19.673 1.00 96.12 140 LYS A O 1
ATOM 1103 N N . ASP A 1 141 ? -16.092 -0.641 18.055 1.00 97.44 141 ASP A N 1
ATOM 1104 C CA . ASP A 1 141 ? -15.458 -1.642 18.904 1.00 97.44 141 ASP A CA 1
ATOM 1105 C C . ASP A 1 141 ? -14.126 -1.091 19.420 1.00 97.44 141 ASP A C 1
ATOM 1107 O O . ASP A 1 141 ? -13.060 -1.234 18.815 1.00 97.44 141 ASP A O 1
ATOM 1111 N N . TYR A 1 142 ? -14.193 -0.408 20.559 1.00 96.25 142 TYR A N 1
ATOM 1112 C CA . TYR A 1 142 ? -13.010 0.195 21.164 1.00 96.25 142 TYR A CA 1
ATOM 1113 C C . TYR A 1 142 ? -12.020 -0.840 21.713 1.00 96.25 142 TYR A C 1
ATOM 1115 O O . TYR A 1 142 ? -10.836 -0.524 21.824 1.00 96.25 142 TYR A O 1
ATOM 1123 N N . GLY A 1 143 ? -12.478 -2.054 22.039 1.00 96.50 143 GLY A N 1
ATOM 1124 C CA . GLY A 1 143 ? -11.623 -3.131 22.536 1.00 96.50 143 GLY A CA 1
ATOM 1125 C C . GLY A 1 143 ? -10.693 -3.638 21.441 1.00 96.50 143 GLY A C 1
ATOM 1126 O O . GLY A 1 143 ? -9.471 -3.623 21.607 1.00 96.50 143 GLY A O 1
ATOM 1127 N N . THR A 1 144 ? -11.263 -3.983 20.286 1.00 97.38 144 THR A N 1
ATOM 1128 C CA . THR A 1 144 ? -10.491 -4.408 19.112 1.00 97.38 144 THR A CA 1
ATOM 1129 C C . THR A 1 144 ? -9.647 -3.258 18.558 1.00 97.38 144 THR A C 1
ATOM 1131 O O . THR A 1 144 ? -8.480 -3.451 18.212 1.00 97.38 144 THR A O 1
ATOM 1134 N N . ALA A 1 145 ? -10.171 -2.026 18.560 1.00 97.69 145 ALA A N 1
ATOM 1135 C CA . ALA A 1 145 ? -9.387 -0.853 18.173 1.00 97.69 145 ALA A CA 1
ATOM 1136 C C . ALA A 1 145 ? -8.132 -0.677 19.041 1.00 97.69 145 ALA A C 1
ATOM 1138 O O . ALA A 1 145 ? -7.056 -0.379 18.517 1.00 97.69 145 ALA A O 1
ATOM 1139 N N . LEU A 1 146 ? -8.261 -0.863 20.362 1.00 97.38 146 LEU A N 1
ATOM 1140 C CA . LEU A 1 146 ? -7.142 -0.753 21.293 1.00 97.38 146 LEU A CA 1
ATOM 1141 C C . LEU A 1 146 ? -6.098 -1.844 21.038 1.00 97.38 146 LEU A C 1
ATOM 1143 O O . LEU A 1 146 ? -4.917 -1.516 20.972 1.00 97.38 146 LEU A O 1
ATOM 1147 N N . LEU A 1 147 ? -6.525 -3.093 20.819 1.00 96.50 147 LEU A N 1
ATOM 1148 C CA . LEU A 1 147 ? -5.626 -4.213 20.520 1.00 96.50 147 LEU A CA 1
ATOM 1149 C C . LEU A 1 147 ? -4.722 -3.909 19.316 1.00 96.50 147 LEU A C 1
ATOM 1151 O O . LEU A 1 147 ? -3.499 -4.035 19.397 1.00 96.50 147 LEU A O 1
ATOM 1155 N N . HIS A 1 148 ? -5.303 -3.450 18.204 1.00 97.38 148 HIS A N 1
ATOM 1156 C CA . HIS A 1 148 ? -4.507 -3.100 17.029 1.00 97.38 148 HIS A CA 1
ATOM 1157 C C . HIS A 1 148 ? -3.643 -1.849 17.262 1.00 97.38 148 HIS A C 1
ATOM 1159 O O . HIS A 1 148 ? -2.506 -1.805 16.794 1.00 97.38 148 HIS A O 1
ATOM 1165 N N . ALA A 1 149 ? -4.122 -0.847 18.008 1.00 96.81 149 ALA A N 1
ATOM 1166 C CA . ALA A 1 149 ? -3.326 0.341 18.323 1.00 96.81 149 ALA A CA 1
ATOM 1167 C C . ALA A 1 149 ? -2.096 0.012 19.192 1.00 96.81 149 ALA A C 1
ATOM 1169 O O . ALA A 1 149 ? -1.007 0.530 18.936 1.00 96.81 149 ALA A O 1
ATOM 1170 N N . GLU A 1 150 ? -2.246 -0.870 20.183 1.00 95.00 150 GLU A N 1
ATOM 1171 C CA . GLU A 1 150 ? -1.148 -1.369 21.019 1.00 95.00 150 GLU A CA 1
ATOM 1172 C C . GLU A 1 150 ? -0.144 -2.159 20.175 1.00 95.00 150 GLU A C 1
ATOM 1174 O O . GLU A 1 150 ? 1.052 -1.863 20.208 1.00 95.00 150 GLU A O 1
ATOM 1179 N N . ARG A 1 151 ? -0.622 -3.054 19.303 1.00 94.69 151 ARG A N 1
ATOM 1180 C CA . ARG A 1 151 ? 0.262 -3.819 18.417 1.00 94.69 151 ARG A CA 1
ATOM 1181 C C . ARG A 1 151 ? 1.036 -2.938 17.431 1.00 94.69 151 ARG A C 1
ATOM 1183 O O . ARG A 1 151 ? 2.230 -3.142 17.213 1.00 94.69 151 ARG A O 1
ATOM 1190 N N . ALA A 1 152 ? 0.395 -1.912 16.871 1.00 93.94 152 ALA A N 1
ATOM 1191 C CA . ALA A 1 152 ? 1.074 -0.925 16.031 1.00 93.94 152 ALA A CA 1
ATOM 1192 C C . ALA A 1 152 ? 2.169 -0.164 16.804 1.00 93.94 152 ALA A C 1
ATOM 1194 O O . ALA A 1 152 ? 3.221 0.147 16.241 1.00 93.94 152 ALA A O 1
ATOM 1195 N N . MET A 1 153 ? 1.934 0.127 18.089 1.00 91.94 153 MET A N 1
ATOM 1196 C CA . MET A 1 153 ? 2.899 0.801 18.960 1.00 91.94 153 MET A CA 1
ATOM 1197 C C . MET A 1 153 ? 4.117 -0.083 19.238 1.00 91.94 153 MET A C 1
ATOM 1199 O O . MET A 1 153 ? 5.244 0.395 19.124 1.00 91.94 153 MET A O 1
ATOM 1203 N N . GLU A 1 154 ? 3.911 -1.368 19.530 1.00 90.62 154 GLU A N 1
ATOM 1204 C CA . GLU A 1 154 ? 4.991 -2.346 19.722 1.00 90.62 154 GLU A CA 1
ATOM 1205 C C . GLU A 1 154 ? 5.903 -2.439 18.491 1.00 90.62 154 GLU A C 1
ATOM 1207 O O . GLU A 1 154 ? 7.123 -2.303 18.607 1.00 90.62 154 GLU A O 1
ATOM 1212 N N . LEU A 1 155 ? 5.314 -2.585 17.297 1.00 89.69 155 LEU A N 1
ATOM 1213 C CA . LEU A 1 155 ? 6.058 -2.647 16.031 1.00 89.69 155 LEU A CA 1
ATOM 1214 C C . LEU A 1 155 ? 6.831 -1.346 15.754 1.00 89.69 155 LEU A C 1
ATOM 1216 O O . LEU A 1 155 ? 7.969 -1.370 15.275 1.00 89.69 155 LEU A O 1
ATOM 1220 N N . ALA A 1 156 ? 6.245 -0.189 16.076 1.00 87.25 156 ALA A N 1
ATOM 1221 C CA . ALA A 1 156 ? 6.919 1.099 15.930 1.00 87.25 156 ALA A CA 1
ATOM 1222 C C . ALA A 1 156 ? 8.119 1.235 16.886 1.00 87.25 156 ALA A C 1
ATOM 1224 O O . ALA A 1 156 ? 9.183 1.708 16.476 1.00 87.25 156 ALA A O 1
ATOM 1225 N N . LEU A 1 157 ? 7.978 0.792 18.139 1.00 84.88 157 LEU A N 1
ATOM 1226 C CA . LEU A 1 157 ? 9.056 0.808 19.131 1.00 84.88 157 LEU A CA 1
ATOM 1227 C C . LEU A 1 157 ? 10.205 -0.126 18.738 1.00 84.88 157 LEU A C 1
ATOM 1229 O O . LEU A 1 157 ? 11.361 0.297 18.790 1.00 84.88 157 LEU A O 1
ATOM 1233 N N . ALA A 1 158 ? 9.900 -1.336 18.260 1.00 82.94 158 ALA A N 1
ATOM 1234 C CA . ALA A 1 158 ? 10.905 -2.285 17.777 1.00 82.94 158 ALA A CA 1
ATOM 1235 C C . ALA A 1 158 ? 11.751 -1.701 16.626 1.00 82.94 158 ALA A C 1
ATOM 1237 O O . ALA A 1 158 ? 12.968 -1.880 16.582 1.00 82.94 158 ALA A O 1
ATOM 1238 N N . ARG A 1 159 ? 11.136 -0.922 15.725 1.00 75.75 159 ARG A N 1
ATOM 1239 C CA . ARG A 1 159 ? 11.831 -0.274 14.594 1.00 75.75 159 ARG A CA 1
ATOM 1240 C C . ARG A 1 159 ? 12.596 0.997 14.968 1.00 75.75 159 ARG A C 1
ATOM 1242 O O . ARG A 1 159 ? 13.554 1.348 14.274 1.00 75.75 159 ARG A O 1
ATOM 1249 N N . ASN A 1 160 ? 12.202 1.697 16.033 1.00 68.38 160 ASN A N 1
ATOM 1250 C CA . ASN A 1 160 ? 12.850 2.944 16.460 1.00 68.38 160 ASN A CA 1
ATOM 1251 C C . ASN A 1 160 ? 14.310 2.744 16.895 1.00 68.38 160 ASN A C 1
ATOM 1253 O O . ASN A 1 160 ? 15.099 3.683 16.788 1.00 68.38 160 ASN A O 1
ATOM 1257 N N . GLY A 1 161 ? 14.697 1.535 17.318 1.00 66.31 161 GLY A N 1
ATOM 1258 C CA . GLY A 1 161 ? 16.093 1.203 17.620 1.00 66.31 161 GLY A CA 1
ATOM 1259 C C . GLY A 1 161 ? 17.045 1.387 16.430 1.00 66.31 161 GLY A C 1
ATOM 1260 O O . GLY A 1 161 ? 18.193 1.767 16.631 1.00 66.31 161 GLY A O 1
ATOM 1261 N N . LEU A 1 162 ? 16.555 1.198 15.199 1.00 61.78 162 LEU A N 1
ATOM 1262 C CA . LEU A 1 162 ? 17.367 1.195 13.975 1.00 61.78 162 LEU A CA 1
ATOM 1263 C C . LEU A 1 162 ? 17.391 2.543 13.233 1.00 61.78 162 LEU A C 1
ATOM 1265 O O . LEU A 1 162 ? 18.314 2.802 12.469 1.00 61.78 162 LEU A O 1
ATOM 1269 N N . TYR A 1 163 ? 16.390 3.411 13.433 1.00 61.22 163 TYR A N 1
ATOM 1270 C CA . TYR A 1 163 ? 16.196 4.624 12.617 1.00 61.22 163 TYR A CA 1
ATOM 1271 C C . TYR A 1 163 ? 15.749 5.838 13.447 1.00 61.22 163 TYR A C 1
ATOM 1273 O O . TYR A 1 163 ? 14.796 6.533 13.086 1.00 61.22 163 TYR A O 1
ATOM 1281 N N . ARG A 1 164 ? 16.441 6.107 14.565 1.00 63.91 164 ARG A N 1
ATOM 1282 C CA . ARG A 1 164 ? 16.097 7.169 15.539 1.00 63.91 164 ARG A CA 1
ATOM 1283 C C . ARG A 1 164 ? 15.889 8.570 14.936 1.00 63.91 164 ARG A C 1
ATOM 1285 O O . ARG A 1 164 ? 15.168 9.374 15.522 1.00 63.91 164 ARG A O 1
ATOM 1292 N N . ASN A 1 165 ? 16.472 8.859 13.771 1.00 71.25 165 ASN A N 1
ATOM 1293 C CA . ASN A 1 165 ? 16.481 10.202 13.186 1.00 71.25 165 ASN A CA 1
ATOM 1294 C C . ASN A 1 165 ? 15.378 10.481 12.150 1.00 71.25 165 ASN A C 1
ATOM 1296 O O . ASN A 1 165 ? 15.319 11.601 11.655 1.00 71.25 165 ASN A O 1
ATOM 1300 N N . ASP A 1 166 ? 14.472 9.542 11.846 1.00 82.00 166 ASP A N 1
ATOM 1301 C CA . ASP A 1 166 ? 13.394 9.765 10.866 1.00 82.00 166 ASP A CA 1
ATOM 1302 C C . ASP A 1 166 ? 12.221 10.574 11.481 1.00 82.00 166 ASP A C 1
ATOM 1304 O O . ASP A 1 166 ? 11.496 10.064 12.348 1.00 82.00 166 ASP A O 1
ATOM 1308 N N . PRO A 1 167 ? 11.986 11.841 11.070 1.00 84.44 167 PRO A N 1
ATOM 1309 C CA . PRO A 1 167 ? 10.904 12.662 11.616 1.00 84.44 167 PRO A CA 1
ATOM 1310 C C . PRO A 1 167 ? 9.507 12.113 11.301 1.00 84.44 167 PRO A C 1
ATOM 1312 O O . PRO A 1 167 ? 8.606 12.229 12.132 1.00 84.44 167 PRO A O 1
ATOM 1315 N N . LYS A 1 168 ? 9.317 11.479 10.134 1.00 83.31 168 LYS A N 1
ATOM 1316 C CA . LYS A 1 168 ? 8.014 10.924 9.737 1.00 83.31 168 LYS A CA 1
ATOM 1317 C C . LYS A 1 168 ? 7.641 9.755 10.639 1.00 83.31 168 LYS A C 1
ATOM 1319 O O . LYS A 1 168 ? 6.511 9.681 11.115 1.00 83.31 168 LYS A O 1
ATOM 1324 N N . ARG A 1 169 ? 8.601 8.879 10.948 1.00 80.19 169 ARG A N 1
ATOM 1325 C CA . ARG A 1 169 ? 8.374 7.746 11.863 1.00 80.19 169 ARG A CA 1
ATOM 1326 C C . ARG A 1 169 ? 8.058 8.196 13.282 1.00 80.19 169 ARG A C 1
ATOM 1328 O O . ARG A 1 169 ? 7.163 7.627 13.900 1.00 80.19 169 ARG A O 1
ATOM 1335 N N . ARG A 1 170 ? 8.723 9.246 13.776 1.00 82.62 170 ARG A N 1
ATOM 1336 C CA . ARG A 1 170 ? 8.398 9.847 15.081 1.00 82.62 170 ARG A CA 1
ATOM 1337 C C . ARG A 1 170 ? 6.969 10.386 15.117 1.00 82.62 170 ARG A C 1
ATOM 1339 O O . ARG A 1 170 ? 6.245 10.101 16.065 1.00 82.62 170 ARG A O 1
ATOM 1346 N N . ALA A 1 171 ? 6.542 11.092 14.069 1.00 86.88 171 ALA A N 1
ATOM 1347 C CA . ALA A 1 171 ? 5.170 11.588 13.967 1.00 86.88 171 ALA A CA 1
ATOM 1348 C C . ALA A 1 171 ? 4.139 10.445 13.949 1.00 86.88 171 ALA A C 1
ATOM 1350 O O . ALA A 1 171 ? 3.119 10.527 14.633 1.00 86.88 171 ALA A O 1
ATOM 1351 N N . VAL A 1 172 ? 4.422 9.357 13.223 1.00 86.44 172 VAL A N 1
ATOM 1352 C CA . VAL A 1 172 ? 3.570 8.156 13.210 1.00 86.44 172 VAL A CA 1
ATOM 1353 C C . VAL A 1 172 ? 3.502 7.511 14.596 1.00 86.44 172 VAL A C 1
ATOM 1355 O O . VAL A 1 172 ? 2.404 7.252 15.083 1.00 86.44 172 VAL A O 1
ATOM 1358 N N . ALA A 1 173 ? 4.640 7.301 15.263 1.00 87.19 173 ALA A N 1
ATOM 1359 C CA . ALA A 1 173 ? 4.684 6.717 16.604 1.00 87.19 173 ALA A CA 1
ATOM 1360 C C . ALA A 1 173 ? 3.901 7.558 17.628 1.00 87.19 173 ALA A C 1
ATOM 1362 O O . ALA A 1 173 ? 3.128 7.016 18.415 1.00 87.19 173 ALA A O 1
ATOM 1363 N N . GLU A 1 174 ? 4.033 8.884 17.569 1.00 90.38 174 GLU A N 1
ATOM 1364 C CA . GLU A 1 174 ? 3.297 9.802 18.440 1.00 90.38 174 GLU A CA 1
ATOM 1365 C C . GLU A 1 174 ? 1.787 9.787 18.153 1.00 90.38 174 GLU A C 1
ATOM 1367 O O . GLU A 1 174 ? 0.967 9.780 19.073 1.00 90.38 174 GLU A O 1
ATOM 1372 N N . ALA A 1 175 ? 1.389 9.726 16.879 1.00 92.25 175 ALA A N 1
ATOM 1373 C CA . ALA A 1 175 ? -0.016 9.601 16.499 1.00 92.25 175 ALA A CA 1
ATOM 1374 C C . ALA A 1 175 ? -0.635 8.284 17.001 1.00 92.25 175 ALA A C 1
ATOM 1376 O O . ALA A 1 175 ? -1.777 8.280 17.471 1.00 92.25 175 ALA A O 1
ATOM 1377 N N . ILE A 1 176 ? 0.119 7.180 16.936 1.00 93.38 176 ILE A N 1
ATOM 1378 C CA . ILE A 1 176 ? -0.295 5.884 17.489 1.00 93.38 176 ILE A CA 1
ATOM 1379 C C . ILE A 1 176 ? -0.433 5.987 19.008 1.00 93.38 176 ILE A C 1
ATOM 1381 O O . ILE A 1 176 ? -1.491 5.648 19.531 1.00 93.38 176 ILE A O 1
ATOM 1385 N N . ARG A 1 177 ? 0.569 6.534 19.707 1.00 93.19 177 ARG A N 1
ATOM 1386 C CA . ARG A 1 177 ? 0.539 6.720 21.164 1.00 93.19 177 ARG A CA 1
ATOM 1387 C C . ARG A 1 177 ? -0.704 7.488 21.614 1.00 93.19 177 ARG A C 1
ATOM 1389 O O . ARG A 1 177 ? -1.457 7.000 22.454 1.00 93.19 177 ARG A O 1
ATOM 1396 N N . LYS A 1 178 ? -0.976 8.647 21.004 1.00 94.81 178 LYS A N 1
ATOM 1397 C CA . LYS A 1 178 ? -2.167 9.461 21.307 1.00 94.81 178 LYS A CA 1
ATOM 1398 C C . LYS A 1 178 ? -3.473 8.702 21.062 1.00 94.81 178 LYS A C 1
ATOM 1400 O O . LYS A 1 178 ? -4.437 8.871 21.811 1.00 94.81 178 LYS A O 1
ATOM 1405 N N . ARG A 1 179 ? -3.534 7.875 20.010 1.00 94.31 179 ARG A N 1
ATOM 1406 C CA . ARG A 1 179 ? -4.689 7.005 19.740 1.00 94.31 179 ARG A CA 1
ATOM 1407 C C . ARG A 1 179 ? -4.852 5.956 20.839 1.00 94.31 179 ARG A C 1
ATOM 1409 O O . ARG A 1 179 ? -5.953 5.834 21.366 1.00 94.31 179 ARG A O 1
ATOM 1416 N N . THR A 1 180 ? -3.781 5.271 21.223 1.00 94.75 180 THR A N 1
ATOM 1417 C CA . THR A 1 180 ? -3.789 4.267 22.296 1.00 94.75 180 THR A CA 1
ATOM 1418 C C . THR A 1 180 ? -4.243 4.870 23.625 1.00 94.75 180 THR A C 1
ATOM 1420 O O . THR A 1 180 ? -5.148 4.336 24.259 1.00 94.75 180 THR A O 1
ATOM 1423 N N . GLU A 1 181 ? -3.702 6.024 24.025 1.00 94.50 181 GLU A N 1
ATOM 1424 C CA . GLU A 1 181 ? -4.107 6.721 25.257 1.00 94.50 181 GLU A CA 1
ATOM 1425 C C . GLU A 1 181 ? -5.595 7.107 25.240 1.00 94.50 181 GLU A C 1
ATOM 1427 O O . GLU A 1 181 ? -6.305 6.924 26.232 1.00 94.50 181 GLU A O 1
ATOM 1432 N N . ARG A 1 182 ? -6.096 7.605 24.101 1.00 94.12 182 ARG A N 1
ATOM 1433 C CA . ARG A 1 182 ? -7.522 7.915 23.920 1.00 94.12 182 ARG A CA 1
ATOM 1434 C C . ARG A 1 182 ? -8.394 6.661 24.010 1.00 94.12 182 ARG A C 1
ATOM 1436 O O . ARG A 1 182 ? -9.447 6.711 24.643 1.00 94.12 182 ARG A O 1
ATOM 1443 N N . LEU A 1 183 ? -7.982 5.557 23.389 1.00 94.31 183 LEU A N 1
ATOM 1444 C CA . LEU A 1 183 ? -8.731 4.299 23.395 1.00 94.31 183 LEU A CA 1
ATOM 1445 C C . LEU A 1 183 ? -8.752 3.654 24.786 1.00 94.31 183 LEU A C 1
ATOM 1447 O O . LEU A 1 183 ? -9.827 3.263 25.226 1.00 94.31 183 LEU A O 1
ATOM 1451 N N . LYS A 1 184 ? -7.635 3.660 25.529 1.00 92.88 184 LYS A N 1
ATOM 1452 C CA . LYS A 1 184 ? -7.577 3.183 26.926 1.00 92.88 184 LYS A CA 1
ATOM 1453 C C . LYS A 1 184 ? -8.603 3.880 27.821 1.00 92.88 184 LYS A C 1
ATOM 1455 O O . LYS A 1 184 ? -9.325 3.220 28.568 1.00 92.88 184 LYS A O 1
ATOM 1460 N N . LYS A 1 185 ? -8.734 5.207 27.682 1.00 92.62 185 LYS A N 1
ATOM 1461 C CA . LYS A 1 185 ? -9.763 5.993 28.386 1.00 92.62 185 LYS A CA 1
ATOM 1462 C C . LYS A 1 185 ? -11.182 5.551 28.012 1.00 92.62 185 LYS A C 1
ATOM 1464 O O . LYS A 1 185 ? -12.016 5.413 28.898 1.00 92.62 185 LYS A O 1
ATOM 1469 N N . LYS A 1 186 ? -11.453 5.298 26.726 1.00 90.12 186 LYS A N 1
ATOM 1470 C CA . LYS A 1 186 ? -12.771 4.844 26.242 1.00 90.12 186 LYS A CA 1
ATOM 1471 C C . LYS A 1 186 ? -13.122 3.420 26.684 1.00 90.12 186 LYS A C 1
ATOM 1473 O O . LYS A 1 186 ? -14.293 3.136 26.892 1.00 90.12 186 LYS A O 1
ATOM 1478 N N . THR A 1 187 ? -12.135 2.538 26.833 1.00 88.25 187 THR A N 1
ATOM 1479 C CA . THR A 1 187 ? -12.341 1.146 27.268 1.00 88.25 187 THR A CA 1
ATOM 1480 C C . THR A 1 187 ? -12.299 0.970 28.789 1.00 88.25 187 THR A C 1
ATOM 1482 O O . THR A 1 187 ? -12.394 -0.156 29.265 1.00 88.25 187 THR A O 1
ATOM 1485 N N . GLY A 1 188 ? -12.078 2.038 29.566 1.00 80.69 188 GLY A N 1
ATOM 1486 C CA . GLY A 1 188 ? -11.918 1.953 31.024 1.00 80.69 188 GLY A CA 1
ATOM 1487 C C . GLY A 1 188 ? -10.647 1.222 31.489 1.00 80.69 188 GLY A C 1
ATOM 1488 O O . GLY A 1 188 ? -10.524 0.901 32.669 1.00 80.69 188 GLY A O 1
ATOM 1489 N N . ARG A 1 189 ? -9.679 0.964 30.593 1.00 73.75 189 ARG A N 1
ATOM 1490 C CA . ARG A 1 189 ? -8.373 0.388 30.963 1.00 73.75 189 ARG A CA 1
ATOM 1491 C C . ARG A 1 189 ? -7.486 1.511 31.500 1.00 73.75 189 ARG A C 1
ATOM 1493 O O . ARG A 1 189 ? -7.285 2.518 30.821 1.00 73.75 189 ARG A O 1
ATOM 1500 N N . LYS A 1 190 ? -6.954 1.357 32.719 1.00 51.53 190 LYS A N 1
ATOM 1501 C CA . LYS A 1 190 ? -6.039 2.348 33.310 1.00 51.53 190 LYS A CA 1
ATOM 1502 C C . LYS A 1 190 ? -4.798 2.531 32.427 1.00 51.53 190 LYS A C 1
ATOM 1504 O O . LYS A 1 190 ? -4.270 1.570 31.869 1.00 51.53 190 LYS A O 1
ATOM 1509 N N . LEU A 1 191 ? -4.346 3.781 32.320 1.00 51.84 191 LEU A N 1
ATOM 1510 C CA . LEU A 1 191 ? -2.994 4.113 31.875 1.00 51.84 191 LEU A CA 1
ATOM 1511 C C . LEU A 1 191 ? -2.044 3.528 32.932 1.00 51.84 191 LEU A C 1
ATOM 1513 O O . LEU A 1 191 ? -2.059 4.003 34.066 1.00 51.84 191 LEU A O 1
ATOM 1517 N N . ILE A 1 192 ? -1.343 2.445 32.591 1.00 48.53 192 ILE A N 1
ATOM 1518 C CA . ILE A 1 192 ? -0.217 1.923 33.379 1.00 48.53 192 ILE A CA 1
ATOM 1519 C C . ILE A 1 192 ? 1.020 2.706 32.961 1.00 48.53 192 ILE A C 1
ATOM 1521 O O . ILE A 1 192 ? 1.197 2.851 31.726 1.00 48.53 192 ILE A O 1
#

pLDDT: mean 90.1, std 9.03, range [48.53, 98.12]

Radius of gyration: 23.5 Å; Cα contacts (8 Å, |Δi|>4): 178; chains: 1; bounding box: 62×27×63 Å

Mean predicted aligned error: 6.62 Å

Secondary structure (DSSP, 8-state):
-HHHHHHH---GGGHHHHHHHHHHHHHHHHHHHHHHHHHTT-TTBTTBPPP-SHHHHHHHHHHHHHTT-HHHHHHHHHHHTTSPPPHHHHHHHHHHHHHHT-HHHHHHHHHHHHHHHTT-TTS-THHHHHHH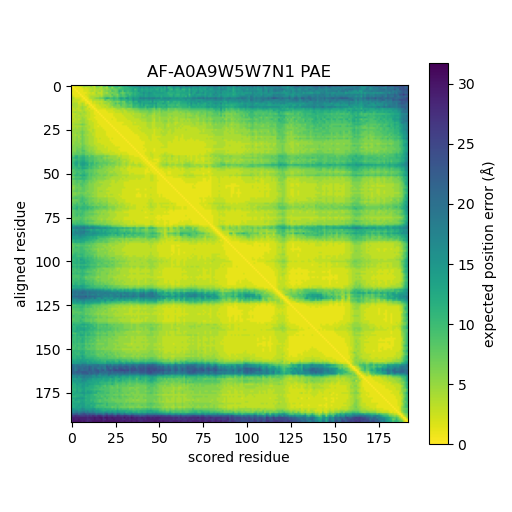HHIIIII--HHHHHHHHHHHHHHHHHHHTT-TT-HHHHHHHHHHHHHHHHHHHHTT----